Protein AF-0000000068888822 (afdb_homodimer)

Secondary structure (DSSP, 8-state):
-----GGG-TT--HHHHHHHHHH-S-TT-SS--TTHHIIIII-EEEEEE-SSS-EEEEEEE--GGGB-TTSBBPHHHHHHHHHHHHHHTTGGG-BTTBSSS--EEEEEEEEE-S--BTT-EEEEEEEEEEE-SSEEEEEEEEEETTT--EEEEEEEEEE-------/-----GGG-TT--HHHHHHHHHH-S-TT-SS--TTHHIIIII-EEEEEE-SSS-EEEEEEE--GGGB-TTSBBPHHHHHHHHHHHHHHTTGGG-BTTBSSS--EEEEEEEEE-S--BTT-EEEEEEEEEEE-SSEEEEEEEEEETTT--EEEEEEEEEE-------

Structure (mmCIF, N/CA/C/O backbone):
data_AF-0000000068888822-model_v1
#
loop_
_entity.id
_entity.type
_entity.pdbx_description
1 polymer '(Perigord truffle) hypothetical protein'
#
loop_
_atom_site.group_PDB
_atom_site.id
_atom_site.type_symbol
_atom_site.label_atom_id
_atom_site.label_alt_id
_atom_site.label_comp_id
_atom_site.label_asym_id
_atom_site.label_entity_id
_atom_site.label_seq_id
_atom_site.pdbx_PDB_ins_code
_atom_site.Cartn_x
_atom_site.Cartn_y
_atom_site.Cartn_z
_atom_site.occupancy
_atom_site.B_iso_or_equiv
_atom_site.auth_seq_id
_atom_site.auth_comp_id
_atom_site.auth_asym_id
_atom_site.auth_atom_id
_atom_site.pdbx_PDB_model_num
ATOM 1 N N . MET A 1 1 ? -15.898 -27.375 -17.125 1 37.12 1 MET A N 1
ATOM 2 C CA . MET A 1 1 ? -14.57 -27.656 -16.594 1 37.12 1 MET A CA 1
ATOM 3 C C . MET A 1 1 ? -13.758 -26.375 -16.453 1 37.12 1 MET A C 1
ATOM 5 O O . MET A 1 1 ? -13.469 -25.703 -17.438 1 37.12 1 MET A O 1
ATOM 9 N N . THR A 1 2 ? -13.82 -25.609 -15.453 1 51.16 2 THR A N 1
ATOM 10 C CA . THR A 1 2 ? -13.188 -24.297 -15.422 1 51.16 2 THR A CA 1
ATOM 11 C C . THR A 1 2 ? -11.695 -24.406 -15.719 1 51.16 2 THR A C 1
ATOM 13 O O . THR A 1 2 ? -11 -25.219 -15.094 1 51.16 2 THR A O 1
ATOM 16 N N . SER A 1 3 ? -11.211 -24.141 -16.891 1 68.06 3 SER A N 1
ATOM 17 C CA . SER A 1 3 ? -9.883 -24.359 -17.453 1 68.06 3 SER A CA 1
ATOM 18 C C . SER A 1 3 ? -8.805 -23.875 -16.484 1 68.06 3 SER A C 1
ATOM 20 O O . SER A 1 3 ? -8.969 -22.859 -15.805 1 68.06 3 SER A O 1
ATOM 22 N N . GLN A 1 4 ? -7.906 -24.781 -16.078 1 83.56 4 GLN A N 1
ATOM 23 C CA . GLN A 1 4 ? -6.727 -24.547 -15.258 1 83.56 4 GLN A CA 1
ATOM 24 C C . GLN A 1 4 ? -6.023 -23.25 -15.672 1 83.56 4 GLN A C 1
ATOM 26 O O . GLN A 1 4 ? -5.867 -22.984 -16.859 1 83.56 4 GLN A O 1
ATOM 31 N N . PRO A 1 5 ? -5.758 -22.5 -14.742 1 90.5 5 PRO A N 1
ATOM 32 C CA . PRO A 1 5 ? -4.965 -21.328 -15.109 1 90.5 5 PRO A CA 1
ATOM 33 C C . PRO A 1 5 ? -3.672 -21.688 -15.836 1 90.5 5 PRO A C 1
ATOM 35 O O . PRO A 1 5 ? -3.012 -22.672 -15.477 1 90.5 5 PRO A O 1
ATOM 38 N N . PRO A 1 6 ? -3.375 -20.938 -16.812 1 92.31 6 PRO A N 1
ATOM 39 C CA . PRO A 1 6 ? -2.225 -21.297 -17.641 1 92.31 6 PRO A CA 1
ATOM 40 C C . PRO A 1 6 ? -0.915 -21.328 -16.859 1 92.31 6 PRO A C 1
ATOM 42 O O . PRO A 1 6 ? 0.025 -22.016 -17.234 1 92.31 6 PRO A O 1
ATOM 45 N N . TRP A 1 7 ? -0.821 -20.688 -15.695 1 95.19 7 TRP A N 1
ATOM 46 C CA . TRP A 1 7 ? 0.432 -20.625 -14.953 1 95.19 7 TRP A CA 1
ATOM 47 C C . TRP A 1 7 ? 0.621 -21.875 -14.102 1 95.19 7 TRP A C 1
ATOM 49 O O . TRP A 1 7 ? 1.651 -22.031 -13.445 1 95.19 7 TRP A O 1
ATOM 59 N N . LEU A 1 8 ? -0.275 -22.797 -14.117 1 94.81 8 LEU A N 1
ATOM 60 C CA . LEU A 1 8 ? -0.153 -24 -13.297 1 94.81 8 LEU A CA 1
ATOM 61 C C . LEU A 1 8 ? 0.366 -25.172 -14.125 1 94.81 8 LEU A C 1
ATOM 63 O O . LEU A 1 8 ? 0.518 -26.281 -13.617 1 94.81 8 LEU A O 1
ATOM 67 N N . SER A 1 9 ? 0.597 -24.875 -15.398 1 92.44 9 SER A N 1
ATOM 68 C CA . SER A 1 9 ? 1.099 -25.969 -16.25 1 92.44 9 SER A CA 1
ATOM 69 C C . SER A 1 9 ? 2.346 -26.594 -15.641 1 92.44 9 SER A C 1
ATOM 71 O O . SER A 1 9 ? 3.252 -25.906 -15.188 1 92.44 9 SER A O 1
ATOM 73 N N . ASN A 1 10 ? 2.453 -27.859 -15.625 1 89 10 ASN A N 1
ATOM 74 C CA . ASN A 1 10 ? 3.559 -28.609 -15.031 1 89 10 ASN A CA 1
ATOM 75 C C . ASN A 1 10 ? 4.809 -28.547 -15.898 1 89 10 ASN A C 1
ATOM 77 O O . ASN A 1 10 ? 5.883 -28.984 -15.484 1 89 10 ASN A O 1
ATOM 81 N N . THR A 1 11 ? 4.695 -28.031 -17.031 1 94.81 11 THR A N 1
ATOM 82 C CA . THR A 1 11 ? 5.836 -27.953 -17.938 1 94.81 11 THR A CA 1
ATOM 83 C C . THR A 1 11 ? 6.586 -26.641 -17.766 1 94.81 11 THR A C 1
ATOM 85 O O . THR A 1 11 ? 7.668 -26.453 -18.328 1 94.81 11 THR A O 1
ATOM 88 N N . LEU A 1 12 ? 6.047 -25.766 -17 1 96.94 12 LEU A N 1
ATOM 89 C CA . LEU A 1 12 ? 6.629 -24.438 -16.875 1 96.94 12 LEU A CA 1
ATOM 90 C C . LEU A 1 12 ? 7.656 -24.406 -15.742 1 96.94 12 LEU A C 1
ATOM 92 O O . LEU A 1 12 ? 7.453 -25.016 -14.695 1 96.94 12 LEU A O 1
ATOM 96 N N . THR A 1 13 ? 8.773 -23.75 -16.047 1 98.06 13 THR A N 1
ATOM 97 C CA . THR A 1 13 ? 9.711 -23.406 -14.977 1 98.06 13 THR A CA 1
ATOM 98 C C . THR A 1 13 ? 9.117 -22.344 -14.047 1 98.06 13 THR A C 1
ATOM 100 O O . THR A 1 13 ? 8.117 -21.703 -14.383 1 98.06 13 THR A O 1
ATOM 103 N N . PRO A 1 14 ? 9.688 -22.203 -12.859 1 98.38 14 PRO A N 1
ATOM 104 C CA . PRO A 1 14 ? 9.227 -21.141 -11.961 1 98.38 14 PRO A CA 1
ATOM 105 C C . PRO A 1 14 ? 9.156 -19.781 -12.656 1 98.38 14 PRO A C 1
ATOM 107 O O . PRO A 1 14 ? 8.172 -19.047 -12.5 1 98.38 14 PRO A O 1
ATOM 110 N N . GLU A 1 15 ? 10.141 -19.406 -13.383 1 98.62 15 GLU A N 1
ATOM 111 C CA . GLU A 1 15 ? 10.172 -18.125 -14.07 1 98.62 15 GLU A CA 1
ATOM 112 C C . GLU A 1 15 ? 9.07 -18.031 -15.125 1 98.62 15 GLU A C 1
ATOM 114 O O . GLU A 1 15 ? 8.438 -16.984 -15.281 1 98.62 15 GLU A O 1
ATOM 119 N N . GLU A 1 16 ? 8.836 -19.125 -15.797 1 98.25 16 GLU A N 1
ATOM 120 C CA . GLU A 1 16 ? 7.801 -19.156 -16.828 1 98.25 16 GLU A CA 1
ATOM 121 C C . GLU A 1 16 ? 6.41 -19.031 -16.203 1 98.25 16 GLU A C 1
ATOM 123 O O . GLU A 1 16 ? 5.52 -18.422 -16.797 1 98.25 16 GLU A O 1
ATOM 128 N N . LYS A 1 17 ? 6.207 -19.641 -15.039 1 98.06 17 LYS A N 1
ATOM 129 C CA . LYS A 1 17 ? 4.945 -19.469 -14.328 1 98.06 17 LYS A CA 1
ATOM 130 C C . LYS A 1 17 ? 4.672 -18 -14.023 1 98.06 17 LYS A C 1
ATOM 132 O O . LYS A 1 17 ? 3.559 -17.516 -14.234 1 98.06 17 LYS A O 1
ATOM 137 N N . ILE A 1 18 ? 5.688 -17.297 -13.562 1 98.19 18 ILE A N 1
ATOM 138 C CA . ILE A 1 18 ? 5.555 -15.891 -13.203 1 98.19 18 ILE A CA 1
ATOM 139 C C . ILE A 1 18 ? 5.258 -15.07 -14.461 1 98.19 18 ILE A C 1
ATOM 141 O O . ILE A 1 18 ? 4.363 -14.219 -14.453 1 98.19 18 ILE A O 1
ATOM 145 N N . HIS A 1 19 ? 5.945 -15.375 -15.555 1 97.44 19 HIS A N 1
ATOM 146 C CA . HIS A 1 19 ? 5.699 -14.672 -16.812 1 97.44 19 HIS A CA 1
ATOM 147 C C . HIS A 1 19 ? 4.27 -14.883 -17.297 1 97.44 19 HIS A C 1
ATOM 149 O O . HIS A 1 19 ? 3.607 -13.938 -17.719 1 97.44 19 HIS A O 1
ATOM 155 N N . CYS A 1 20 ? 3.828 -16.125 -17.172 1 96.19 20 CYS A N 1
ATOM 156 C CA . CYS A 1 20 ? 2.469 -16.438 -17.594 1 96.19 20 CYS A CA 1
ATOM 157 C C . CYS A 1 20 ? 1.447 -15.672 -16.766 1 96.19 20 CYS A C 1
ATOM 159 O O . CYS A 1 20 ? 0.504 -15.102 -17.312 1 96.19 20 CYS A O 1
ATOM 161 N N . PHE A 1 21 ? 1.655 -15.641 -15.508 1 95.75 21 PHE A N 1
ATOM 162 C CA . PHE A 1 21 ? 0.74 -14.938 -14.609 1 95.75 21 PHE A CA 1
ATOM 163 C C . PHE A 1 21 ? 0.752 -13.445 -14.883 1 95.75 21 PHE A C 1
ATOM 165 O O . PHE A 1 21 ? -0.303 -12.805 -14.953 1 95.75 21 PHE A O 1
ATOM 172 N N . PHE A 1 22 ? 1.927 -12.836 -15.031 1 95.69 22 PHE A N 1
ATOM 173 C CA . PHE A 1 22 ? 2.084 -11.398 -15.242 1 95.69 22 PHE A CA 1
ATOM 174 C C . PHE A 1 22 ? 1.432 -10.969 -16.547 1 95.69 22 PHE A C 1
ATOM 176 O O . PHE A 1 22 ? 0.898 -9.859 -16.641 1 95.69 22 PHE A O 1
ATOM 183 N N . ASN A 1 23 ? 1.345 -11.859 -17.453 1 90.12 23 ASN A N 1
ATOM 184 C CA . ASN A 1 23 ? 0.862 -11.5 -18.781 1 90.12 23 ASN A CA 1
ATOM 185 C C . ASN A 1 23 ? -0.586 -11.938 -18.984 1 90.12 23 ASN A C 1
ATOM 187 O O . ASN A 1 23 ? -1.161 -11.711 -20.047 1 90.12 23 ASN A O 1
ATOM 191 N N . ASN A 1 24 ? -1.106 -12.602 -18.016 1 87.44 24 ASN A N 1
ATOM 192 C CA . ASN A 1 24 ? -2.496 -13.039 -18.141 1 87.44 24 ASN A CA 1
ATOM 193 C C . ASN A 1 24 ? -3.463 -11.891 -17.828 1 87.44 24 ASN A C 1
ATOM 195 O O . ASN A 1 24 ? -4.293 -12 -16.922 1 87.44 24 ASN A O 1
ATOM 199 N N . ILE A 1 25 ? -3.348 -10.812 -18.391 1 83.88 25 ILE A N 1
ATOM 200 C CA . ILE A 1 25 ? -4.18 -9.609 -18.344 1 83.88 25 ILE A CA 1
ATOM 201 C C . ILE A 1 25 ? -4.695 -9.281 -19.75 1 83.88 25 ILE A C 1
ATOM 203 O O . ILE A 1 25 ? -3.926 -9.273 -20.719 1 83.88 25 ILE A O 1
ATOM 207 N N . ASP A 1 26 ? -5.988 -9.25 -19.891 1 79.62 26 ASP A N 1
ATOM 208 C CA . ASP A 1 26 ? -6.582 -8.914 -21.172 1 79.62 26 ASP A CA 1
ATOM 209 C C . ASP A 1 26 ? -6.102 -7.543 -21.656 1 79.62 26 ASP A C 1
ATOM 211 O O . ASP A 1 26 ? -6.508 -6.512 -21.109 1 79.62 26 ASP A O 1
ATOM 215 N N . PRO A 1 27 ? -5.32 -7.516 -22.656 1 74.81 27 PRO A N 1
ATOM 216 C CA . PRO A 1 27 ? -4.766 -6.238 -23.109 1 74.81 27 PRO A CA 1
ATOM 217 C C . PRO A 1 27 ? -5.82 -5.316 -23.719 1 74.81 27 PRO A C 1
ATOM 219 O O . PRO A 1 27 ? -5.59 -4.113 -23.844 1 74.81 27 PRO A O 1
ATOM 222 N N . SER A 1 28 ? -6.906 -5.945 -24.094 1 78.44 28 SER A N 1
ATOM 223 C CA . SER A 1 28 ? -7.953 -5.172 -24.766 1 78.44 28 SER A CA 1
ATOM 224 C C . SER A 1 28 ? -8.914 -4.562 -23.75 1 78.44 28 SER A C 1
ATOM 226 O O . SER A 1 28 ? -9.742 -3.721 -24.094 1 78.44 28 SER A O 1
ATOM 228 N N . SER A 1 29 ? -8.68 -5.086 -22.578 1 78.19 29 SER A N 1
ATOM 229 C CA . SER A 1 29 ? -9.578 -4.539 -21.562 1 78.19 29 SER A CA 1
ATOM 230 C C . SER A 1 29 ? -9.336 -3.049 -21.359 1 78.19 29 SER A C 1
ATOM 232 O O . SER A 1 29 ? -8.188 -2.609 -21.266 1 78.19 29 SER A O 1
ATOM 234 N N . GLN A 1 30 ? -10.383 -2.295 -21.422 1 74.62 30 GLN A N 1
ATOM 235 C CA . GLN A 1 30 ? -10.273 -0.866 -21.141 1 74.62 30 GLN A CA 1
ATOM 236 C C . GLN A 1 30 ? -9.969 -0.612 -19.672 1 74.62 30 GLN A C 1
ATOM 238 O O . GLN A 1 30 ? -9.352 0.398 -19.328 1 74.62 30 GLN A O 1
ATOM 243 N N . ILE A 1 31 ? -10.5 -1.492 -18.953 1 73.12 31 ILE A N 1
ATOM 244 C CA . ILE A 1 31 ? -10.273 -1.353 -17.516 1 73.12 31 ILE A CA 1
ATOM 245 C C . ILE A 1 31 ? -9.086 -2.213 -17.094 1 73.12 31 ILE A C 1
ATOM 247 O O . ILE A 1 31 ? -9.125 -3.439 -17.219 1 73.12 31 ILE A O 1
ATOM 251 N N . LYS A 1 32 ? -8.109 -1.496 -16.672 1 83.69 32 LYS A N 1
ATOM 252 C CA . LYS A 1 32 ? -6.934 -2.229 -16.203 1 83.69 32 LYS A CA 1
ATOM 253 C C . LYS A 1 32 ? -6.98 -2.455 -14.695 1 83.69 32 LYS A C 1
ATOM 255 O O . LYS A 1 32 ? -7.418 -1.58 -13.945 1 83.69 32 LYS A O 1
ATOM 260 N N . ILE A 1 33 ? -6.586 -3.678 -14.352 1 92.5 33 ILE A N 1
ATOM 261 C CA . ILE A 1 33 ? -6.488 -3.986 -12.93 1 92.5 33 ILE A CA 1
ATOM 262 C C . ILE A 1 33 ? -5.379 -3.15 -12.297 1 92.5 33 ILE A C 1
ATOM 264 O O . ILE A 1 33 ? -4.5 -2.641 -12.992 1 92.5 33 ILE A O 1
ATOM 268 N N . TYR A 1 34 ? -5.457 -2.943 -11.102 1 96.69 34 TYR A N 1
ATOM 269 C CA . TYR A 1 34 ? -4.703 -1.919 -10.383 1 96.69 34 TYR A CA 1
ATOM 270 C C . TYR A 1 34 ? -3.203 -2.121 -10.562 1 96.69 34 TYR A C 1
ATOM 272 O O . TYR A 1 34 ? -2.447 -1.151 -10.664 1 96.69 34 TYR A O 1
ATOM 280 N N . ASP A 1 35 ? -2.766 -3.41 -10.625 1 96.88 35 ASP A N 1
ATOM 281 C CA . ASP A 1 35 ? -1.331 -3.686 -10.617 1 96.88 35 ASP A CA 1
ATOM 282 C C . ASP A 1 35 ? -0.832 -4.027 -12.016 1 96.88 35 ASP A C 1
ATOM 284 O O . ASP A 1 35 ? 0.266 -4.566 -12.18 1 96.88 35 ASP A O 1
ATOM 288 N N . ALA A 1 36 ? -1.6 -3.752 -13.023 1 95.38 36 ALA A N 1
ATOM 289 C CA . ALA A 1 36 ? -1.267 -4.16 -14.391 1 95.38 36 ALA A CA 1
ATOM 290 C C . ALA A 1 36 ? 0.017 -3.486 -14.867 1 95.38 36 ALA A C 1
ATOM 292 O O . ALA A 1 36 ? 0.908 -4.145 -15.406 1 95.38 36 ALA A O 1
ATOM 293 N N . ASN A 1 37 ? 0.115 -2.176 -14.68 1 94.69 37 ASN A N 1
ATOM 294 C CA . ASN A 1 37 ? 1.291 -1.455 -15.156 1 94.69 37 ASN A CA 1
ATOM 295 C C . ASN A 1 37 ? 2.561 -1.927 -14.445 1 94.69 37 ASN A C 1
ATOM 297 O O . ASN A 1 37 ? 3.605 -2.086 -15.078 1 94.69 37 ASN A O 1
ATOM 301 N N . LEU A 1 38 ? 2.469 -2.146 -13.188 1 97 38 LEU A N 1
ATOM 302 C CA . LEU A 1 38 ? 3.604 -2.629 -12.406 1 97 38 LEU A CA 1
ATOM 303 C C . LEU A 1 38 ? 4.082 -3.982 -12.922 1 97 38 LEU A C 1
ATOM 305 O O . LEU A 1 38 ? 5.27 -4.168 -13.188 1 97 38 LEU A O 1
ATOM 309 N N . ARG A 1 39 ? 3.154 -4.922 -13.086 1 95.88 39 ARG A N 1
ATOM 310 C CA . ARG A 1 39 ? 3.471 -6.277 -13.523 1 95.88 39 ARG A CA 1
ATOM 311 C C . ARG A 1 39 ? 4.074 -6.277 -14.922 1 95.88 39 ARG A C 1
ATOM 313 O O . ARG A 1 39 ? 5.082 -6.941 -15.172 1 95.88 39 ARG A O 1
ATOM 320 N N . GLN A 1 40 ? 3.576 -5.48 -15.75 1 93.12 40 GLN A N 1
ATOM 321 C CA . GLN A 1 40 ? 3.891 -5.621 -17.172 1 93.12 40 GLN A CA 1
ATOM 322 C C . GLN A 1 40 ? 5.07 -4.73 -17.562 1 93.12 40 GLN A C 1
ATOM 324 O O . GLN A 1 40 ? 5.82 -5.059 -18.484 1 93.12 40 GLN A O 1
ATOM 329 N N . HIS A 1 41 ? 5.258 -3.631 -16.828 1 94.81 41 HIS A N 1
ATOM 330 C CA . HIS A 1 41 ? 6.176 -2.65 -17.391 1 94.81 41 HIS A CA 1
ATOM 331 C C . HIS A 1 41 ? 7.246 -2.254 -16.375 1 94.81 41 HIS A C 1
ATOM 333 O O . HIS A 1 41 ? 8.289 -1.705 -16.75 1 94.81 41 HIS A O 1
ATOM 339 N N . GLU A 1 42 ? 7.023 -2.516 -15.195 1 98 42 GLU A N 1
ATOM 340 C CA . GLU A 1 42 ? 7.883 -1.829 -14.234 1 98 42 GLU A CA 1
ATOM 341 C C . GLU A 1 42 ? 8.758 -2.818 -13.477 1 98 42 GLU A C 1
ATOM 343 O O . GLU A 1 42 ? 9.844 -2.461 -13.008 1 98 42 GLU A O 1
ATOM 348 N N . LEU A 1 43 ? 8.297 -4.035 -13.32 1 98.69 43 LEU A N 1
ATOM 349 C CA . LEU A 1 43 ? 9.078 -5.074 -12.656 1 98.69 43 LEU A CA 1
ATOM 350 C C . LEU A 1 43 ? 9.852 -5.906 -13.672 1 98.69 43 LEU A C 1
ATOM 352 O O . LEU A 1 43 ? 9.312 -6.266 -14.719 1 98.69 43 LEU A O 1
ATOM 356 N N . THR A 1 44 ? 11.102 -6.168 -13.375 1 98.75 44 THR A N 1
ATOM 357 C CA . THR A 1 44 ? 11.914 -7.098 -14.148 1 98.75 44 THR A CA 1
ATOM 358 C C . THR A 1 44 ? 12.258 -8.336 -13.328 1 98.75 44 THR A C 1
ATOM 360 O O . THR A 1 44 ? 12.945 -8.234 -12.312 1 98.75 44 THR A O 1
ATOM 363 N N . LEU A 1 45 ? 11.844 -9.477 -13.781 1 98.88 45 LEU A N 1
ATOM 364 C CA . LEU A 1 45 ? 12.133 -10.719 -13.07 1 98.88 45 LEU A CA 1
ATOM 365 C C . LEU A 1 45 ? 13.609 -11.086 -13.195 1 98.88 45 LEU A C 1
ATOM 367 O O . LEU A 1 45 ? 14.156 -11.117 -14.305 1 98.88 45 LEU A O 1
ATOM 371 N N . VAL A 1 46 ? 14.211 -11.305 -12.102 1 98.88 46 VAL A N 1
ATOM 372 C CA . VAL A 1 46 ? 15.617 -11.68 -12.062 1 98.88 46 VAL A CA 1
ATOM 373 C C . VAL A 1 46 ? 15.75 -13.195 -11.891 1 98.88 46 VAL A C 1
ATOM 375 O O . VAL A 1 46 ? 16.562 -13.836 -12.562 1 98.88 46 VAL A O 1
ATOM 378 N N . SER A 1 47 ? 14.977 -13.766 -10.992 1 98.88 47 SER A N 1
ATOM 379 C CA . SER A 1 47 ? 15.031 -15.203 -10.734 1 98.88 47 SER A CA 1
ATOM 380 C C . SER A 1 47 ? 13.82 -15.672 -9.945 1 98.88 47 SER A C 1
ATOM 382 O O . SER A 1 47 ? 13.109 -14.867 -9.352 1 98.88 47 SER A O 1
ATOM 384 N N . ALA A 1 48 ? 13.602 -16.938 -9.984 1 98.94 48 ALA A N 1
ATOM 385 C CA . ALA A 1 48 ? 12.578 -17.625 -9.195 1 98.94 48 ALA A CA 1
ATOM 386 C C . ALA A 1 48 ? 12.969 -19.078 -8.938 1 98.94 48 ALA A C 1
ATOM 388 O O . ALA A 1 48 ? 13.672 -19.688 -9.75 1 98.94 48 ALA A O 1
ATOM 389 N N . ALA A 1 49 ? 12.5 -19.594 -7.82 1 98.81 49 ALA A N 1
ATOM 390 C CA . ALA A 1 49 ? 12.805 -20.984 -7.484 1 98.81 49 ALA A CA 1
ATOM 391 C C . ALA A 1 49 ? 11.656 -21.625 -6.699 1 98.81 49 ALA A C 1
ATOM 393 O O . ALA A 1 49 ? 10.914 -20.922 -6 1 98.81 49 ALA A O 1
ATOM 394 N N . SER A 1 50 ? 11.547 -22.938 -6.812 1 98.31 50 SER A N 1
ATOM 395 C CA . SER A 1 50 ? 10.523 -23.688 -6.082 1 98.31 50 SER A CA 1
ATOM 396 C C . SER A 1 50 ? 11.133 -24.469 -4.926 1 98.31 50 SER A C 1
ATOM 398 O O . SER A 1 50 ? 10.406 -24.938 -4.047 1 98.31 50 SER A O 1
ATOM 400 N N . GLU A 1 51 ? 12.406 -24.719 -5.035 1 97.44 51 GLU A N 1
ATOM 401 C CA . GLU A 1 51 ? 13.125 -25.453 -3.996 1 97.44 51 GLU A CA 1
ATOM 402 C C . GLU A 1 51 ? 14.336 -24.656 -3.5 1 97.44 51 GLU A C 1
ATOM 404 O O . GLU A 1 51 ? 15.039 -24.031 -4.293 1 97.44 51 GLU A O 1
ATOM 409 N N . PRO A 1 52 ? 14.617 -24.609 -2.184 1 97.44 52 PRO A N 1
ATOM 410 C CA . PRO A 1 52 ? 13.867 -25.328 -1.153 1 97.44 52 PRO A CA 1
ATOM 411 C C . PRO A 1 52 ? 12.531 -24.672 -0.83 1 97.44 52 PRO A C 1
ATOM 413 O O . PRO A 1 52 ? 11.695 -25.25 -0.136 1 97.44 52 PRO A O 1
ATOM 416 N N . ALA A 1 53 ? 12.336 -23.469 -1.235 1 98.06 53 ALA A N 1
ATOM 417 C CA . ALA A 1 53 ? 11.094 -22.734 -1.026 1 98.06 53 ALA A CA 1
ATOM 418 C C . ALA A 1 53 ? 10.742 -21.891 -2.256 1 98.06 53 ALA A C 1
ATOM 420 O O . ALA A 1 53 ? 11.586 -21.672 -3.125 1 98.06 53 ALA A O 1
ATOM 421 N N . GLY A 1 54 ? 9.461 -21.531 -2.383 1 98.81 54 GLY A N 1
ATOM 422 C CA . GLY A 1 54 ? 9.102 -20.578 -3.422 1 98.81 54 GLY A CA 1
ATOM 423 C C . GLY A 1 54 ? 9.766 -19.219 -3.246 1 98.81 54 GLY A C 1
ATOM 424 O O . GLY A 1 54 ? 9.688 -18.625 -2.172 1 98.81 54 GLY A O 1
ATOM 425 N N . THR A 1 55 ? 10.453 -18.812 -4.266 1 98.94 55 THR A N 1
ATOM 426 C CA . THR A 1 55 ? 11.078 -17.484 -4.227 1 98.94 55 THR A CA 1
ATOM 427 C C . THR A 1 55 ? 10.867 -16.75 -5.551 1 98.94 55 THR A C 1
ATOM 429 O O . THR A 1 55 ? 10.625 -17.375 -6.582 1 98.94 55 THR A O 1
ATOM 432 N N . SER A 1 56 ? 10.898 -15.508 -5.508 1 98.94 56 SER A N 1
ATOM 433 C CA . SER A 1 56 ? 11.023 -14.633 -6.668 1 98.94 56 SER A CA 1
ATOM 434 C C . SER A 1 56 ? 11.898 -13.422 -6.359 1 98.94 56 SER A C 1
ATOM 436 O O . SER A 1 56 ? 11.883 -12.914 -5.238 1 98.94 56 SER A O 1
ATOM 438 N N . THR A 1 57 ? 12.648 -12.992 -7.301 1 99 57 THR A N 1
ATOM 439 C CA . THR A 1 57 ? 13.453 -11.781 -7.215 1 99 57 THR A CA 1
ATOM 440 C C . THR A 1 57 ? 13.195 -10.875 -8.422 1 99 57 THR A C 1
ATOM 442 O O . THR A 1 57 ? 13.234 -11.328 -9.562 1 99 57 THR A O 1
ATOM 445 N N . PHE A 1 58 ? 12.93 -9.648 -8.156 1 98.94 58 PHE A N 1
ATOM 446 C CA . PHE A 1 58 ? 12.688 -8.656 -9.188 1 98.94 58 PHE A CA 1
ATOM 447 C C . PHE A 1 58 ? 13.625 -7.461 -9.023 1 98.94 58 PHE A C 1
ATOM 449 O O . PHE A 1 58 ? 14.133 -7.215 -7.93 1 98.94 58 PHE A O 1
ATOM 456 N N . GLU A 1 59 ? 13.836 -6.777 -10.102 1 98.94 59 GLU A N 1
ATOM 457 C CA . GLU A 1 59 ? 14.383 -5.422 -10.07 1 98.94 59 GLU A CA 1
ATOM 458 C C . GLU A 1 59 ? 13.32 -4.387 -10.422 1 98.94 59 GLU A C 1
ATOM 460 O O . GLU A 1 59 ? 12.438 -4.652 -11.234 1 98.94 59 GLU A O 1
ATOM 465 N N . TYR A 1 60 ? 13.414 -3.26 -9.828 1 98.94 60 TYR A N 1
ATOM 466 C CA . TYR A 1 60 ? 12.523 -2.115 -10.023 1 98.94 60 TYR A CA 1
ATOM 467 C C . TYR A 1 60 ? 13.289 -0.805 -9.883 1 98.94 60 TYR A C 1
ATOM 469 O O . TYR A 1 60 ? 14.07 -0.628 -8.938 1 98.94 60 TYR A O 1
ATOM 477 N N . THR A 1 61 ? 13.125 0.087 -10.797 1 98.94 61 THR A N 1
ATOM 478 C CA . THR A 1 61 ? 13.695 1.426 -10.695 1 98.94 61 THR A CA 1
ATOM 479 C C . THR A 1 61 ? 12.648 2.422 -10.203 1 98.94 61 THR A C 1
ATOM 481 O O . THR A 1 61 ? 11.57 2.547 -10.789 1 98.94 61 THR A O 1
ATOM 484 N N . VAL A 1 62 ? 12.984 3.113 -9.164 1 98.81 62 VAL A N 1
ATOM 485 C CA . VAL A 1 62 ? 12.039 4.07 -8.602 1 98.81 62 VAL A CA 1
ATOM 486 C C . VAL A 1 62 ? 11.695 5.133 -9.641 1 98.81 62 VAL A C 1
ATOM 488 O O . VAL A 1 62 ? 12.539 5.961 -9.992 1 98.81 62 VAL A O 1
ATOM 491 N N . ALA A 1 63 ? 10.5 5.102 -10.078 1 97.69 63 ALA A N 1
ATOM 492 C CA . ALA A 1 63 ? 10.031 6.059 -11.07 1 97.69 63 ALA A CA 1
ATOM 493 C C . ALA A 1 63 ? 9.648 7.387 -10.422 1 97.69 63 ALA A C 1
ATOM 495 O O . ALA A 1 63 ? 9.195 7.414 -9.273 1 97.69 63 ALA A O 1
ATOM 496 N N . ALA A 1 64 ? 9.75 8.422 -11.148 1 96.06 64 ALA A N 1
ATOM 497 C CA . ALA A 1 64 ? 9.398 9.742 -10.641 1 96.06 64 ALA A CA 1
ATOM 498 C C . ALA A 1 64 ? 7.922 9.805 -10.25 1 96.06 64 ALA A C 1
ATOM 500 O O . ALA A 1 64 ? 7.566 10.445 -9.258 1 96.06 64 ALA A O 1
ATOM 501 N N . SER A 1 65 ? 7.094 9.141 -10.992 1 95.56 65 SER A N 1
ATOM 502 C CA . SER A 1 65 ? 5.656 9.172 -10.75 1 95.56 65 SER A CA 1
ATOM 503 C C . SER A 1 65 ? 5.285 8.336 -9.523 1 95.56 65 SER A C 1
ATOM 505 O O . SER A 1 65 ? 4.125 8.305 -9.117 1 95.56 65 SER A O 1
ATOM 507 N N . HIS A 1 66 ? 6.277 7.609 -8.906 1 98.19 66 HIS A N 1
ATOM 508 C CA . HIS A 1 66 ? 6 6.707 -7.793 1 98.19 66 HIS A CA 1
ATOM 509 C C . HIS A 1 66 ? 6.516 7.277 -6.477 1 98.19 66 HIS A C 1
ATOM 511 O O . HIS A 1 66 ? 6.57 6.57 -5.469 1 98.19 66 HIS A O 1
ATOM 517 N N . THR A 1 67 ? 6.875 8.586 -6.488 1 96.81 67 THR A N 1
ATOM 518 C CA . THR A 1 67 ? 7.555 9.141 -5.324 1 96.81 67 THR A CA 1
ATOM 519 C C . THR A 1 67 ? 6.574 9.914 -4.445 1 96.81 67 THR A C 1
ATOM 521 O O . THR A 1 67 ? 5.477 10.258 -4.887 1 96.81 67 THR A O 1
ATOM 524 N N . ASN A 1 68 ? 6.984 10.102 -3.223 1 94.5 68 ASN A N 1
ATOM 525 C CA . ASN A 1 68 ? 6.336 11.055 -2.328 1 94.5 68 ASN A CA 1
ATOM 526 C C . ASN A 1 68 ? 6.867 12.469 -2.539 1 94.5 68 ASN A C 1
ATOM 528 O O . ASN A 1 68 ? 7.645 12.711 -3.463 1 94.5 68 ASN A O 1
ATOM 532 N N . LEU A 1 69 ? 6.41 13.367 -1.718 1 89 69 LEU A N 1
ATOM 533 C CA . LEU A 1 69 ? 6.746 14.781 -1.855 1 89 69 LEU A CA 1
ATOM 534 C C . LEU A 1 69 ? 8.242 15.008 -1.658 1 89 69 LEU A C 1
ATOM 536 O O . LEU A 1 69 ? 8.781 16.016 -2.107 1 89 69 LEU A O 1
ATOM 540 N N . MET A 1 70 ? 8.914 14.062 -1.004 1 91.06 70 MET A N 1
ATOM 541 C CA . MET A 1 70 ? 10.336 14.219 -0.705 1 91.06 70 MET A CA 1
ATOM 542 C C . MET A 1 70 ? 11.195 13.578 -1.793 1 91.06 70 MET A C 1
ATOM 544 O O . MET A 1 70 ? 12.422 13.531 -1.677 1 91.06 70 MET A O 1
ATOM 548 N N . GLY A 1 71 ? 10.586 12.969 -2.785 1 94.69 71 GLY A N 1
ATOM 549 C CA . GLY A 1 71 ? 11.328 12.391 -3.898 1 94.69 71 GLY A CA 1
ATOM 550 C C . GLY A 1 71 ? 11.766 10.961 -3.652 1 94.69 71 GLY A C 1
ATOM 551 O O . GLY A 1 71 ? 12.625 10.438 -4.359 1 94.69 71 GLY A O 1
ATOM 552 N N . ASN A 1 72 ? 11.25 10.398 -2.617 1 97.56 72 ASN A N 1
ATOM 553 C CA . ASN A 1 72 ? 11.492 8.992 -2.334 1 97.56 72 ASN A CA 1
ATOM 554 C C . ASN A 1 72 ? 10.312 8.117 -2.76 1 97.56 72 ASN A C 1
ATOM 556 O O . ASN A 1 72 ? 9.195 8.617 -2.93 1 97.56 72 ASN A O 1
ATOM 560 N N . LEU A 1 73 ? 10.602 6.809 -2.922 1 98.69 73 LEU A N 1
ATOM 561 C CA . LEU A 1 73 ? 9.508 5.879 -3.174 1 98.69 73 LEU A CA 1
ATOM 562 C C . LEU A 1 73 ? 8.398 6.055 -2.143 1 98.69 73 LEU A C 1
ATOM 564 O O . LEU A 1 73 ? 8.656 6.016 -0.937 1 98.69 73 LEU A O 1
ATOM 568 N N . HIS A 1 74 ? 7.219 6.32 -2.625 1 98.75 74 HIS A N 1
ATOM 569 C CA . HIS A 1 74 ? 6.066 6.496 -1.748 1 98.75 74 HIS A CA 1
ATOM 570 C C . HIS A 1 74 ? 5.777 5.227 -0.957 1 98.75 74 HIS A C 1
ATOM 572 O O . HIS A 1 74 ? 5.809 4.125 -1.511 1 98.75 74 HIS A O 1
ATOM 578 N N . GLY A 1 75 ? 5.418 5.344 0.293 1 98.69 75 GLY A N 1
ATOM 579 C CA . GLY A 1 75 ? 5.141 4.188 1.131 1 98.69 75 GLY A CA 1
ATOM 580 C C . GLY A 1 75 ? 4.035 3.307 0.583 1 98.69 75 GLY A C 1
ATOM 581 O O . GLY A 1 75 ? 4.117 2.08 0.667 1 98.69 75 GLY A O 1
ATOM 582 N N . GLY A 1 76 ? 3.004 3.93 0.073 1 98.81 76 GLY A N 1
ATOM 583 C CA . GLY A 1 76 ? 1.927 3.18 -0.553 1 98.81 76 GLY A CA 1
ATOM 584 C C . GLY A 1 76 ? 2.369 2.414 -1.786 1 98.81 76 GLY A C 1
ATOM 585 O O . GLY A 1 76 ? 1.854 1.331 -2.07 1 98.81 76 GLY A O 1
ATOM 586 N N . CYS A 1 77 ? 3.279 2.965 -2.527 1 98.81 77 CYS A N 1
ATOM 587 C CA . CYS A 1 77 ? 3.805 2.262 -3.691 1 98.81 77 CYS A CA 1
ATOM 588 C C . CYS A 1 77 ? 4.648 1.063 -3.27 1 98.81 77 CYS A C 1
ATOM 590 O O . CYS A 1 77 ? 4.547 -0.012 -3.863 1 98.81 77 CYS A O 1
ATOM 592 N N . ALA A 1 78 ? 5.48 1.281 -2.264 1 98.94 78 ALA A N 1
ATOM 593 C CA . ALA A 1 78 ? 6.242 0.16 -1.717 1 98.94 78 ALA A CA 1
ATOM 594 C C . ALA A 1 78 ? 5.316 -0.973 -1.285 1 98.94 78 A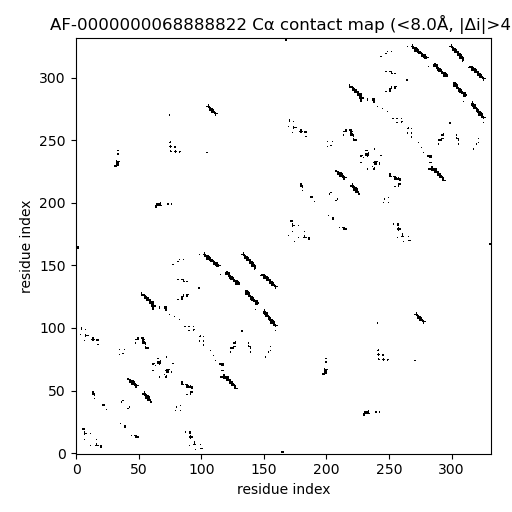LA A C 1
ATOM 596 O O . ALA A 1 78 ? 5.625 -2.148 -1.491 1 98.94 78 ALA A O 1
ATOM 597 N N . ALA A 1 79 ? 4.191 -0.624 -0.687 1 98.94 79 ALA A N 1
ATOM 598 C CA . ALA A 1 79 ? 3.213 -1.625 -0.265 1 98.94 79 ALA A CA 1
ATOM 599 C C . ALA A 1 79 ? 2.68 -2.408 -1.461 1 98.94 79 ALA A C 1
ATOM 601 O O . ALA A 1 79 ? 2.531 -3.631 -1.395 1 98.94 79 ALA A O 1
ATOM 602 N N . LEU A 1 80 ? 2.373 -1.7 -2.545 1 98.94 80 LEU A N 1
ATOM 603 C CA . LEU A 1 80 ? 1.913 -2.379 -3.75 1 98.94 80 LEU A CA 1
ATOM 604 C C . LEU A 1 80 ? 2.98 -3.332 -4.281 1 98.94 80 LEU A C 1
ATOM 606 O O . LEU A 1 80 ? 2.674 -4.465 -4.656 1 98.94 80 LEU A O 1
ATOM 610 N N . ILE A 1 81 ? 4.191 -2.854 -4.32 1 98.94 81 ILE A N 1
ATOM 611 C CA . ILE A 1 81 ? 5.289 -3.674 -4.816 1 98.94 81 ILE A CA 1
ATOM 612 C C . ILE A 1 81 ? 5.41 -4.941 -3.973 1 98.94 81 ILE A C 1
ATOM 614 O O . ILE A 1 81 ? 5.492 -6.047 -4.512 1 98.94 81 ILE A O 1
ATOM 618 N N . PHE A 1 82 ? 5.375 -4.773 -2.637 1 98.94 82 PHE A N 1
ATOM 619 C CA . PHE A 1 82 ? 5.414 -5.945 -1.767 1 98.94 82 PHE A CA 1
ATOM 620 C C . PHE A 1 82 ? 4.223 -6.855 -2.029 1 98.94 82 PHE A C 1
ATOM 622 O O . PHE A 1 82 ? 4.375 -8.078 -2.131 1 98.94 82 PHE A O 1
ATOM 629 N N . ASP A 1 83 ? 3.018 -6.312 -2.074 1 98.94 83 ASP A N 1
ATOM 630 C CA . ASP A 1 83 ? 1.808 -7.098 -2.305 1 98.94 83 ASP A CA 1
ATOM 631 C C . ASP A 1 83 ? 1.96 -7.996 -3.527 1 98.94 83 ASP A C 1
ATOM 633 O O . ASP A 1 83 ? 1.737 -9.203 -3.447 1 98.94 83 ASP A O 1
ATOM 637 N N . VAL A 1 84 ? 2.438 -7.441 -4.605 1 98.75 84 VAL A N 1
ATOM 638 C CA . VAL A 1 84 ? 2.549 -8.156 -5.875 1 98.75 84 VAL A CA 1
ATOM 639 C C . VAL A 1 84 ? 3.688 -9.172 -5.805 1 98.75 84 VAL A C 1
ATOM 641 O O . VAL A 1 84 ? 3.5 -10.344 -6.117 1 98.75 84 VAL A O 1
ATOM 644 N N . CYS A 1 85 ? 4.836 -8.781 -5.332 1 98.94 85 CYS A N 1
ATOM 645 C CA . CYS A 1 85 ? 6.031 -9.617 -5.422 1 98.94 85 CYS A CA 1
ATOM 646 C C . CYS A 1 85 ? 5.961 -10.773 -4.43 1 98.94 85 CYS A C 1
ATOM 648 O O . CYS A 1 85 ? 6.387 -11.883 -4.738 1 98.94 85 CYS A O 1
ATOM 650 N N . THR A 1 86 ? 5.434 -10.508 -3.207 1 98.94 86 THR A N 1
ATOM 651 C CA . THR A 1 86 ? 5.285 -11.609 -2.26 1 98.94 86 THR A CA 1
ATOM 652 C C . THR A 1 86 ? 4.242 -12.609 -2.752 1 98.94 86 THR A C 1
ATOM 654 O O . THR A 1 86 ? 4.441 -13.82 -2.645 1 98.94 86 THR A O 1
ATOM 657 N N . THR A 1 87 ? 3.137 -12.141 -3.297 1 98.69 87 THR A N 1
ATOM 658 C CA . THR A 1 87 ? 2.137 -13.039 -3.867 1 98.69 87 THR A CA 1
ATOM 659 C C . THR A 1 87 ? 2.744 -13.883 -4.98 1 98.69 87 THR A C 1
ATOM 661 O O . THR A 1 87 ? 2.506 -15.094 -5.047 1 98.69 87 THR A O 1
ATOM 664 N N . THR A 1 88 ? 3.572 -13.297 -5.789 1 98.44 88 THR A N 1
ATOM 665 C CA . THR A 1 88 ? 4.188 -13.945 -6.941 1 98.44 88 THR A CA 1
ATOM 666 C C . THR A 1 88 ? 5.137 -15.047 -6.5 1 98.44 88 THR A C 1
ATOM 668 O O . THR A 1 88 ? 5.328 -16.031 -7.215 1 98.44 88 THR A O 1
ATOM 671 N N . ALA A 1 89 ? 5.703 -14.961 -5.352 1 98.88 89 ALA A N 1
ATOM 672 C CA . ALA A 1 89 ? 6.617 -15.969 -4.824 1 98.88 89 ALA A CA 1
ATOM 673 C C . ALA A 1 89 ? 5.902 -17.297 -4.602 1 98.88 89 ALA A C 1
ATOM 675 O O . ALA A 1 89 ? 6.547 -18.328 -4.426 1 98.88 89 ALA A O 1
ATOM 676 N N . LEU A 1 90 ? 4.586 -17.297 -4.613 1 98.75 90 LEU A N 1
ATOM 677 C CA . LEU A 1 90 ? 3.814 -18.516 -4.457 1 98.75 90 LEU A CA 1
ATOM 678 C C . LEU A 1 90 ? 3.762 -19.297 -5.77 1 98.75 90 LEU A C 1
ATOM 680 O O . LEU A 1 90 ? 3.5 -20.5 -5.77 1 98.75 90 LEU A O 1
ATOM 684 N N . LEU A 1 91 ? 3.979 -18.625 -6.867 1 98.5 91 LEU A N 1
ATOM 685 C CA . LEU A 1 91 ? 3.777 -19.234 -8.18 1 98.5 91 LEU A CA 1
ATOM 686 C C . LEU A 1 91 ? 4.691 -20.438 -8.375 1 98.5 91 LEU A C 1
ATOM 688 O O . LEU A 1 91 ? 4.25 -21.484 -8.844 1 98.5 91 LEU A O 1
ATOM 692 N N . PRO A 1 92 ? 5.961 -20.344 -7.957 1 98.69 92 PRO A N 1
ATOM 693 C CA . PRO A 1 92 ? 6.863 -21.484 -8.164 1 98.69 92 PRO A CA 1
ATOM 694 C C . PRO A 1 92 ? 6.375 -22.75 -7.473 1 98.69 92 PRO A C 1
ATOM 696 O O . PRO A 1 92 ? 6.66 -23.859 -7.938 1 98.69 92 PRO A O 1
ATOM 699 N N . VAL A 1 93 ? 5.629 -22.656 -6.387 1 97.88 93 VAL A N 1
ATOM 700 C CA . VAL A 1 93 ? 5.227 -23.844 -5.641 1 97.88 93 VAL A CA 1
ATOM 701 C C . VAL A 1 93 ? 3.76 -24.156 -5.926 1 97.88 93 VAL A C 1
ATOM 703 O O . VAL A 1 93 ? 3.244 -25.188 -5.488 1 97.88 93 VAL A O 1
ATOM 706 N N . ALA A 1 94 ? 3.049 -23.281 -6.641 1 97.12 94 ALA A N 1
ATOM 707 C CA . ALA A 1 94 ? 1.638 -23.484 -6.957 1 97.12 94 ALA A CA 1
ATOM 708 C C . ALA A 1 94 ? 1.453 -24.672 -7.902 1 97.12 94 ALA A C 1
ATOM 710 O O . ALA A 1 94 ? 2.271 -24.891 -8.797 1 97.12 94 ALA A O 1
ATOM 711 N N . ARG A 1 95 ? 0.485 -25.375 -7.695 1 94.5 95 ARG A N 1
ATOM 712 C CA . ARG A 1 95 ? 0.058 -26.484 -8.539 1 94.5 95 ARG A CA 1
ATOM 713 C C . ARG A 1 95 ? -1.448 -26.703 -8.438 1 94.5 95 ARG A C 1
ATOM 715 O O . ARG A 1 95 ? -2.113 -26.094 -7.594 1 94.5 95 ARG A O 1
ATOM 722 N N . GLU A 1 96 ? -1.949 -27.484 -9.312 1 92 96 GLU A N 1
ATOM 723 C CA . GLU A 1 96 ? -3.387 -27.734 -9.289 1 92 96 GLU A CA 1
ATOM 724 C C . GLU A 1 96 ? -3.861 -28.125 -7.891 1 92 96 GLU A C 1
ATOM 726 O O . GLU A 1 96 ? -3.309 -29.031 -7.266 1 92 96 GLU A O 1
ATOM 731 N N . GLY A 1 97 ? -4.82 -27.391 -7.375 1 91.38 97 GLY A N 1
ATOM 732 C CA . GLY A 1 97 ? -5.391 -27.672 -6.066 1 91.38 97 GLY A CA 1
ATOM 733 C C . GLY A 1 97 ? -4.594 -27.047 -4.93 1 91.38 97 GLY A C 1
ATOM 734 O O . GLY A 1 97 ? -4.922 -27.25 -3.758 1 91.38 97 GLY A O 1
ATOM 735 N N . PHE A 1 98 ? -3.5 -26.5 -5.246 1 95.25 98 PHE A N 1
ATOM 736 C CA . PHE A 1 98 ? -2.621 -25.875 -4.262 1 95.25 98 PHE A CA 1
ATOM 737 C C . PHE A 1 98 ? -2.209 -24.484 -4.715 1 95.25 98 PHE A C 1
ATOM 739 O O . PHE A 1 98 ? -1.306 -24.344 -5.543 1 95.25 98 PHE A O 1
ATOM 746 N N . TRP A 1 99 ? -2.914 -23.453 -4.156 1 95.69 99 TRP A N 1
ATOM 747 C CA . TRP A 1 99 ? -2.672 -22.047 -4.453 1 95.69 99 TRP A CA 1
ATOM 748 C C . TRP A 1 99 ? -2.855 -21.766 -5.941 1 95.69 99 TRP A C 1
ATOM 750 O O . TRP A 1 99 ? -2.021 -21.094 -6.562 1 95.69 99 TRP A O 1
ATOM 760 N N . ASP A 1 100 ? -3.986 -22.219 -6.5 1 93.69 100 ASP A N 1
ATOM 761 C CA . ASP A 1 100 ? -4.316 -22.109 -7.918 1 93.69 100 ASP A CA 1
ATOM 762 C C . ASP A 1 100 ? -4.41 -20.656 -8.359 1 93.69 100 ASP A C 1
ATOM 764 O O . ASP A 1 100 ? -3.924 -20.297 -9.438 1 93.69 100 ASP A O 1
ATOM 768 N N . TYR A 1 101 ? -4.984 -19.797 -7.461 1 92.62 101 TYR A N 1
ATOM 769 C CA . TYR A 1 101 ? -5.242 -18.406 -7.816 1 92.62 101 TYR A CA 1
ATOM 770 C C . TYR A 1 101 ? -4.523 -17.469 -6.863 1 92.62 101 TYR A C 1
ATOM 772 O O . TYR A 1 101 ? -4.863 -16.281 -6.781 1 92.62 101 TYR A O 1
ATOM 780 N N . LEU A 1 102 ? -3.652 -18 -6.031 1 95.94 102 LEU A N 1
ATOM 781 C CA . LEU A 1 102 ? -2.672 -17.281 -5.227 1 95.94 102 LEU A CA 1
ATOM 782 C C . LEU A 1 102 ? -3.34 -16.609 -4.035 1 95.94 102 LEU A C 1
ATOM 784 O O . LEU A 1 102 ? -2.711 -15.812 -3.332 1 95.94 102 LEU A O 1
ATOM 788 N N . GLY A 1 103 ? -4.633 -16.812 -3.803 1 96.19 103 GLY A N 1
ATOM 789 C CA . GLY A 1 103 ? -5.312 -16.422 -2.582 1 96.19 103 GLY A CA 1
ATOM 790 C C . GLY A 1 103 ? -5.492 -14.914 -2.465 1 96.19 103 GLY A C 1
ATOM 791 O O . GLY A 1 103 ? -5.402 -14.195 -3.463 1 96.19 103 GLY A O 1
ATOM 792 N N . VAL A 1 104 ? -5.914 -14.484 -1.18 1 97.44 104 VAL A N 1
ATOM 793 C CA . VAL A 1 104 ? -6.137 -13.086 -0.852 1 97.44 104 VAL A CA 1
ATOM 794 C C . VAL A 1 104 ? -5.324 -12.711 0.386 1 97.44 104 VAL A C 1
ATOM 796 O O . VAL A 1 104 ? -4.965 -13.578 1.186 1 97.44 104 VAL A O 1
ATOM 799 N N . SER A 1 105 ? -5.016 -11.461 0.437 1 98.62 105 SER A N 1
ATOM 800 C CA . SER A 1 105 ? -4.27 -10.977 1.594 1 98.62 105 SER A CA 1
ATOM 801 C C . SER A 1 105 ? -5.098 -11.078 2.869 1 98.62 105 SER A C 1
ATOM 803 O O . SER A 1 105 ? -6.281 -10.734 2.875 1 98.62 105 SER A O 1
ATOM 805 N N . ARG A 1 106 ? -4.449 -11.539 3.85 1 98.75 106 ARG A N 1
ATOM 806 C CA . ARG A 1 106 ? -5.02 -11.5 5.191 1 98.75 106 ARG A CA 1
ATOM 807 C C . ARG A 1 106 ? -4.34 -10.43 6.043 1 98.75 106 ARG A C 1
ATOM 809 O O . ARG A 1 106 ? -4.992 -9.766 6.852 1 98.75 106 ARG A O 1
ATOM 816 N N . ASN A 1 107 ? -3.064 -10.398 5.887 1 98.94 107 ASN A N 1
ATOM 817 C CA . ASN A 1 107 ? -2.279 -9.383 6.574 1 98.94 107 ASN A CA 1
ATOM 818 C C . ASN A 1 107 ? -1.053 -8.977 5.762 1 98.94 107 ASN A C 1
ATOM 820 O O . ASN A 1 107 ? -0.407 -9.82 5.141 1 98.94 107 ASN A O 1
ATOM 824 N N . LEU A 1 108 ? -0.752 -7.766 5.711 1 98.94 108 LEU A N 1
ATOM 825 C CA . LEU A 1 108 ? 0.475 -7.207 5.152 1 98.94 108 LEU A CA 1
ATOM 826 C C . LEU A 1 108 ? 1.129 -6.242 6.133 1 98.94 108 LEU A C 1
ATOM 828 O O . LEU A 1 108 ? 0.559 -5.195 6.453 1 98.94 108 LEU A O 1
ATOM 832 N N . ASN A 1 109 ? 2.277 -6.625 6.629 1 99 109 ASN A N 1
ATOM 833 C CA . ASN A 1 109 ? 3.062 -5.844 7.578 1 99 109 ASN A CA 1
ATOM 834 C C . ASN A 1 109 ? 4.371 -5.359 6.957 1 99 109 ASN A C 1
ATOM 836 O O . ASN A 1 109 ? 5.207 -6.168 6.551 1 99 109 ASN A O 1
ATOM 840 N N . ILE A 1 110 ? 4.562 -4.066 6.902 1 99 110 ILE A N 1
ATOM 841 C CA . ILE A 1 110 ? 5.723 -3.508 6.211 1 99 110 ILE A CA 1
ATOM 842 C C . ILE A 1 110 ? 6.516 -2.625 7.172 1 99 110 ILE A C 1
ATOM 844 O O . ILE A 1 110 ? 5.945 -1.78 7.863 1 99 110 ILE A O 1
ATOM 848 N N . SER A 1 111 ? 7.777 -2.787 7.211 1 99 111 SER A N 1
ATOM 849 C CA . SER A 1 111 ? 8.711 -1.903 7.898 1 99 111 SER A CA 1
ATOM 850 C C . SER A 1 111 ? 9.469 -1.025 6.914 1 99 111 SER A C 1
ATOM 852 O O . SER A 1 111 ? 10.062 -1.527 5.953 1 99 111 SER A O 1
ATOM 854 N N . TYR A 1 112 ? 9.43 0.237 7.156 1 98.88 112 TYR A N 1
ATOM 855 C CA . TYR A 1 112 ? 10.133 1.229 6.348 1 98.88 112 TYR A CA 1
ATOM 856 C C . TYR A 1 112 ? 11.406 1.696 7.039 1 98.88 112 TYR A C 1
ATOM 858 O O . TYR A 1 112 ? 11.352 2.453 8.016 1 98.88 112 TYR A O 1
ATOM 866 N N . LEU A 1 113 ? 12.531 1.327 6.484 1 98.81 113 LEU A N 1
ATOM 867 C CA . LEU A 1 113 ? 13.781 1.434 7.234 1 98.81 113 LEU A CA 1
ATOM 868 C C . LEU A 1 113 ? 14.664 2.539 6.664 1 98.81 113 LEU A C 1
ATOM 870 O O . LEU A 1 113 ? 15.312 3.27 7.414 1 98.81 113 LEU A O 1
ATOM 874 N N . ARG A 1 114 ? 14.719 2.631 5.352 1 98.62 114 ARG A N 1
ATOM 875 C CA . ARG A 1 114 ? 15.516 3.631 4.652 1 98.62 114 ARG A CA 1
ATOM 876 C C . ARG A 1 114 ? 14.789 4.148 3.416 1 98.62 114 ARG A C 1
ATOM 878 O O . ARG A 1 114 ? 14.047 3.406 2.768 1 98.62 114 ARG A O 1
ATOM 885 N N . PRO A 1 115 ? 15.016 5.434 3.137 1 98.19 115 PRO A N 1
ATOM 886 C CA . PRO A 1 115 ? 14.383 5.949 1.917 1 98.19 115 PRO A CA 1
ATOM 887 C C . PRO A 1 115 ? 14.969 5.332 0.648 1 98.19 115 PRO A C 1
ATOM 889 O O . PRO A 1 115 ? 16.078 4.801 0.67 1 98.19 115 PRO A O 1
ATOM 892 N N . ALA A 1 116 ? 14.234 5.312 -0.411 1 98.75 116 ALA A N 1
ATOM 893 C CA . ALA A 1 116 ? 14.648 4.941 -1.761 1 98.75 116 ALA A CA 1
ATOM 894 C C . ALA A 1 116 ? 14.398 6.078 -2.746 1 98.75 116 ALA A C 1
ATOM 896 O O . ALA A 1 116 ? 13.289 6.227 -3.266 1 98.75 116 ALA A O 1
ATOM 897 N N . PRO A 1 117 ? 15.406 6.855 -3.076 1 98.38 117 PRO A N 1
ATOM 898 C CA . PRO A 1 117 ? 15.227 8.023 -3.938 1 98.38 117 PRO A CA 1
ATOM 899 C C . PRO A 1 117 ? 14.875 7.652 -5.375 1 98.38 117 PRO A C 1
ATOM 901 O O . PRO A 1 117 ? 15.234 6.57 -5.844 1 98.38 117 PRO A O 1
ATOM 904 N N . VAL A 1 118 ? 14.227 8.602 -6.008 1 98.31 118 VAL A N 1
ATOM 905 C CA . VAL A 1 118 ? 13.898 8.461 -7.422 1 98.31 118 VAL A CA 1
ATOM 906 C C . VAL A 1 118 ? 15.148 8.047 -8.203 1 98.31 118 VAL A C 1
ATOM 908 O O . VAL A 1 118 ? 16.25 8.547 -7.938 1 98.31 118 VAL A O 1
ATOM 911 N N . GLY A 1 119 ? 14.984 7.121 -9.078 1 98.62 119 GLY A N 1
ATOM 912 C CA . GLY A 1 119 ? 16.078 6.668 -9.922 1 98.62 119 GLY A CA 1
ATOM 913 C C . GLY A 1 119 ? 16.844 5.504 -9.328 1 98.62 119 GLY A C 1
ATOM 914 O O . GLY A 1 119 ? 17.625 4.844 -10.016 1 98.62 119 GLY A O 1
ATOM 915 N N . THR A 1 120 ? 16.703 5.227 -8.062 1 98.81 120 THR A N 1
ATOM 916 C CA . THR A 1 120 ? 17.375 4.105 -7.414 1 98.81 120 THR A CA 1
ATOM 917 C C . THR A 1 120 ? 16.875 2.777 -7.988 1 98.81 120 THR A C 1
ATOM 919 O O . THR A 1 120 ? 15.68 2.586 -8.188 1 98.81 120 THR A O 1
ATOM 922 N N . VAL A 1 121 ? 17.812 1.917 -8.344 1 98.94 121 VAL A N 1
ATOM 923 C CA . VAL A 1 121 ? 17.453 0.553 -8.727 1 98.94 121 VAL A CA 1
ATOM 924 C C . VAL A 1 121 ? 17.328 -0.312 -7.473 1 98.94 121 VAL A C 1
ATOM 926 O O . VAL A 1 121 ? 18.281 -0.425 -6.691 1 98.94 121 VAL A O 1
ATOM 929 N N . LEU A 1 122 ? 16.172 -0.91 -7.316 1 98.94 122 LEU A N 1
ATOM 930 C CA . LEU A 1 122 ? 15.859 -1.74 -6.156 1 98.94 122 LEU A CA 1
ATOM 931 C C . LEU A 1 122 ? 15.797 -3.213 -6.543 1 98.94 122 LEU A C 1
ATOM 933 O O . LEU A 1 122 ? 15.422 -3.549 -7.668 1 98.94 122 LEU A O 1
ATOM 937 N N . VAL A 1 123 ? 16.203 -4.07 -5.594 1 99 123 VAL A N 1
ATOM 938 C CA . VAL A 1 123 ? 16.016 -5.516 -5.688 1 99 123 VAL A CA 1
ATOM 939 C C . VAL A 1 123 ? 14.945 -5.961 -4.688 1 99 123 VAL A C 1
ATOM 941 O O . VAL A 1 123 ? 15.039 -5.668 -3.494 1 99 123 VAL A O 1
ATOM 944 N N . ILE A 1 124 ? 13.922 -6.605 -5.184 1 99 124 ILE A N 1
ATOM 945 C CA . ILE A 1 124 ? 12.844 -7.133 -4.355 1 99 124 ILE A CA 1
ATOM 946 C C . ILE A 1 124 ? 12.969 -8.648 -4.25 1 99 124 ILE A C 1
ATOM 948 O O . ILE A 1 124 ? 12.789 -9.367 -5.242 1 99 124 ILE A O 1
ATOM 952 N N . HIS A 1 125 ? 13.281 -9.094 -3.1 1 98.94 125 HIS A N 1
ATOM 953 C CA . HIS A 1 125 ? 13.352 -10.531 -2.85 1 98.94 125 HIS A CA 1
ATOM 954 C C . HIS A 1 125 ? 12.195 -10.984 -1.965 1 98.94 125 HIS A C 1
ATOM 956 O O . HIS A 1 125 ? 11.953 -10.414 -0.9 1 98.94 125 HIS A O 1
ATOM 962 N N . SER A 1 126 ? 11.477 -11.992 -2.43 1 99 126 SER A N 1
ATOM 963 C CA . SER A 1 126 ? 10.375 -12.578 -1.685 1 99 126 SER A CA 1
ATOM 964 C C . SER A 1 126 ? 10.57 -14.078 -1.496 1 99 126 SER A C 1
ATOM 966 O O . SER A 1 126 ? 11.031 -14.773 -2.406 1 99 126 SER A O 1
ATOM 968 N N . GLU A 1 127 ? 10.148 -14.539 -0.326 1 98.94 127 GLU A N 1
ATOM 969 C CA . GLU A 1 127 ? 10.336 -15.945 0.014 1 98.94 127 GLU A CA 1
ATOM 970 C C . GLU A 1 127 ? 9.133 -16.484 0.787 1 98.94 127 GLU A C 1
ATOM 972 O O . GLU A 1 127 ? 8.719 -15.898 1.787 1 98.94 127 GLU A O 1
ATOM 977 N N . VAL A 1 128 ? 8.656 -17.656 0.312 1 98.94 128 VAL A N 1
ATOM 978 C CA . VAL A 1 128 ? 7.625 -18.375 1.054 1 98.94 128 VAL A CA 1
ATOM 979 C C . VAL A 1 128 ? 8.242 -19.062 2.271 1 98.94 128 VAL A C 1
ATOM 981 O O . VAL A 1 128 ? 9.016 -20 2.133 1 98.94 128 VAL A O 1
ATOM 984 N N . VAL A 1 129 ? 7.871 -18.562 3.414 1 98.94 129 VAL A N 1
ATOM 985 C CA . VAL A 1 129 ? 8.352 -19.156 4.656 1 98.94 129 VAL A CA 1
ATOM 986 C C . VAL A 1 129 ? 7.621 -20.484 4.914 1 98.94 129 VAL A C 1
ATOM 988 O O . VAL A 1 129 ? 8.242 -21.484 5.277 1 98.94 129 VAL A O 1
ATOM 991 N N . GLN A 1 130 ? 6.332 -20.391 4.676 1 98.69 130 GLN A N 1
ATOM 992 C CA . GLN A 1 130 ? 5.457 -21.547 4.836 1 98.69 130 GLN A CA 1
ATOM 993 C C . GLN A 1 130 ? 4.18 -21.375 4.02 1 98.69 130 GLN A C 1
ATOM 995 O O . GLN A 1 130 ? 3.594 -20.297 3.977 1 98.69 130 GLN A O 1
ATOM 1000 N N . ALA A 1 131 ? 3.809 -22.453 3.357 1 98.31 131 ALA A N 1
ATOM 1001 C CA . ALA A 1 131 ? 2.525 -22.5 2.662 1 98.31 131 ALA A CA 1
ATOM 1002 C C . ALA A 1 131 ? 1.829 -23.828 2.889 1 98.31 131 ALA A C 1
ATOM 1004 O O . ALA A 1 131 ? 2.322 -24.875 2.455 1 98.31 131 ALA A O 1
ATOM 1005 N N . GLY A 1 132 ? 0.786 -23.766 3.619 1 97.31 132 GLY A N 1
ATOM 1006 C CA . GLY A 1 132 ? -0.12 -24.906 3.668 1 97.31 132 GLY A CA 1
ATOM 1007 C C . GLY A 1 132 ? -1.257 -24.797 2.668 1 97.31 132 GLY A C 1
ATOM 1008 O O . GLY A 1 132 ? -1.152 -24.094 1.671 1 97.31 132 GLY A O 1
ATOM 1009 N N . ARG A 1 133 ? -2.301 -25.531 2.891 1 95.5 133 ARG A N 1
ATOM 1010 C CA . ARG A 1 133 ? -3.416 -25.562 1.947 1 95.5 133 ARG A CA 1
ATOM 1011 C C . ARG A 1 133 ? -4.211 -24.266 1.996 1 95.5 133 ARG A C 1
ATOM 1013 O O . ARG A 1 133 ? -4.785 -23.844 0.989 1 95.5 133 ARG A O 1
ATOM 1020 N N . THR A 1 134 ? -4.152 -23.609 3.184 1 96.88 134 THR A N 1
ATOM 1021 C CA . THR A 1 134 ? -5.098 -22.5 3.338 1 96.88 134 THR A CA 1
ATOM 1022 C C . THR A 1 134 ? -4.363 -21.219 3.701 1 96.88 134 THR A C 1
ATOM 1024 O O . THR A 1 134 ? -4.867 -20.125 3.451 1 96.88 134 THR A O 1
ATOM 1027 N N . LEU A 1 135 ? -3.209 -21.391 4.379 1 98.31 135 LEU A N 1
ATOM 1028 C CA . LEU A 1 135 ? -2.48 -20.203 4.824 1 98.31 135 LEU A CA 1
ATOM 1029 C C . LEU A 1 135 ? -1.047 -20.219 4.305 1 98.31 135 LEU A C 1
ATOM 1031 O O . LEU A 1 135 ? -0.419 -21.281 4.238 1 98.31 135 LEU A O 1
ATOM 1035 N N . ALA A 1 136 ? -0.588 -19.094 3.953 1 98.88 136 ALA A N 1
ATOM 1036 C CA . ALA A 1 136 ? 0.821 -18.922 3.604 1 98.88 136 ALA A CA 1
ATOM 1037 C C . ALA A 1 136 ? 1.413 -17.688 4.273 1 98.88 136 ALA A C 1
ATOM 1039 O O . ALA A 1 136 ? 0.75 -16.656 4.379 1 98.88 136 ALA A O 1
ATOM 1040 N N . THR A 1 137 ? 2.615 -17.828 4.789 1 98.94 137 THR A N 1
ATOM 1041 C CA . THR A 1 137 ? 3.43 -16.703 5.258 1 98.94 137 THR A CA 1
ATOM 1042 C C . THR A 1 137 ? 4.59 -16.453 4.305 1 98.94 137 THR A C 1
ATOM 1044 O O . THR A 1 137 ? 5.371 -17.359 4.004 1 98.94 137 THR A O 1
ATOM 1047 N N . ILE A 1 138 ? 4.688 -15.273 3.807 1 98.94 138 ILE A N 1
ATOM 1048 C CA . ILE A 1 138 ? 5.727 -14.891 2.859 1 98.94 138 ILE A CA 1
ATOM 1049 C C . ILE A 1 138 ? 6.477 -13.672 3.385 1 98.94 138 ILE A C 1
ATOM 1051 O O . ILE A 1 138 ? 5.867 -12.75 3.938 1 98.94 138 ILE A O 1
ATOM 1055 N N . LYS A 1 139 ? 7.746 -13.656 3.189 1 98.94 139 LYS A N 1
ATOM 1056 C CA . LYS A 1 139 ? 8.57 -12.508 3.57 1 98.94 139 LYS A CA 1
ATOM 1057 C C . LYS A 1 139 ? 9.125 -11.805 2.34 1 98.94 139 LYS A C 1
ATOM 1059 O O . LYS A 1 139 ? 9.328 -12.43 1.297 1 98.94 139 LYS A O 1
ATOM 1064 N N . GLY A 1 140 ? 9.312 -10.531 2.426 1 98.94 140 GLY A N 1
ATOM 1065 C CA . GLY A 1 140 ? 9.883 -9.719 1.367 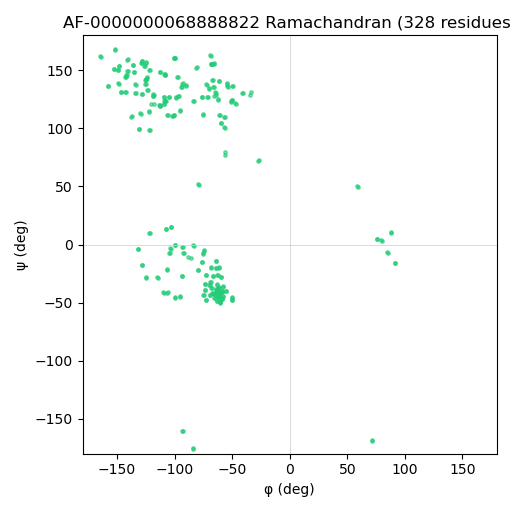1 98.94 140 GLY A CA 1
ATOM 1066 C C . GLY A 1 140 ? 10.93 -8.734 1.871 1 98.94 140 GLY A C 1
ATOM 1067 O O . GLY A 1 140 ? 10.82 -8.227 2.99 1 98.94 140 GLY A O 1
ATOM 1068 N N . ILE A 1 141 ? 11.883 -8.477 1.022 1 99 141 ILE A N 1
ATOM 1069 C CA . ILE A 1 141 ? 12.914 -7.473 1.267 1 99 141 ILE A CA 1
ATOM 1070 C C . ILE A 1 141 ? 13.102 -6.609 0.021 1 99 141 ILE A C 1
ATOM 1072 O O . ILE A 1 141 ? 13.172 -7.129 -1.096 1 99 141 ILE A O 1
ATOM 1076 N N . ILE A 1 142 ? 13.086 -5.336 0.196 1 99 142 ILE A N 1
ATOM 10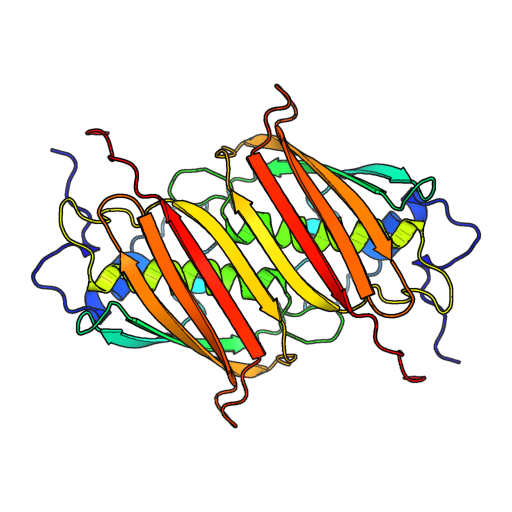77 C CA . ILE A 1 142 ? 13.508 -4.402 -0.844 1 99 142 ILE A CA 1
ATOM 1078 C C . ILE A 1 142 ? 14.836 -3.762 -0.453 1 99 142 ILE A C 1
ATOM 1080 O O . ILE A 1 142 ? 14.938 -3.117 0.595 1 99 142 ILE A O 1
ATOM 1084 N N . SER A 1 143 ? 15.82 -3.93 -1.269 1 98.94 143 SER A N 1
ATOM 1085 C CA . SER A 1 143 ? 17.141 -3.365 -1.03 1 98.94 143 SER A CA 1
ATOM 1086 C C . SER A 1 143 ? 17.641 -2.602 -2.252 1 98.94 143 SER A C 1
ATOM 1088 O O . SER A 1 143 ? 17.172 -2.828 -3.369 1 98.94 143 SER A O 1
ATOM 1090 N N . ARG A 1 144 ? 18.547 -1.681 -2.012 1 98.88 144 ARG A N 1
ATOM 1091 C CA . ARG A 1 144 ? 19.203 -0.983 -3.113 1 98.88 144 ARG A CA 1
ATOM 1092 C C . ARG A 1 144 ? 20.188 -1.898 -3.832 1 98.88 144 ARG A C 1
ATOM 1094 O O . ARG A 1 144 ? 20.984 -2.594 -3.189 1 98.88 144 ARG A O 1
ATOM 1101 N N . LYS A 1 145 ? 20.188 -1.828 -5.082 1 98.81 145 LYS A N 1
ATOM 1102 C CA . LYS A 1 145 ? 21.062 -2.697 -5.859 1 98.81 145 LYS A CA 1
ATOM 1103 C C . LYS A 1 145 ? 22.516 -2.293 -5.691 1 98.81 145 LYS A C 1
ATOM 1105 O O . LYS A 1 145 ? 23.406 -3.15 -5.645 1 98.81 145 LYS A O 1
ATOM 1110 N N . ASP A 1 146 ? 22.75 -0.992 -5.559 1 98.44 146 ASP A N 1
ATOM 1111 C CA . ASP A 1 146 ? 24.109 -0.464 -5.633 1 98.44 146 ASP A CA 1
ATOM 1112 C C . ASP A 1 146 ? 24.906 -0.799 -4.371 1 98.44 146 ASP A C 1
ATOM 1114 O O . ASP A 1 146 ? 26.094 -1.127 -4.441 1 98.44 146 ASP A O 1
ATOM 1118 N N . ASP A 1 147 ? 24.266 -0.844 -3.18 1 98.31 147 ASP A N 1
ATOM 1119 C CA . ASP A 1 147 ? 25.062 -1.039 -1.967 1 98.31 147 ASP A CA 1
ATOM 1120 C C . ASP A 1 147 ? 24.453 -2.135 -1.091 1 98.31 147 ASP A C 1
ATOM 1122 O O . ASP A 1 147 ? 24.984 -2.439 -0.019 1 98.31 147 ASP A O 1
ATOM 1126 N N . GLY A 1 148 ? 23.344 -2.648 -1.489 1 98.62 148 GLY A N 1
ATOM 1127 C CA . GLY A 1 148 ? 22.734 -3.777 -0.799 1 98.62 148 GLY A CA 1
ATOM 1128 C C . GLY A 1 148 ? 22 -3.377 0.464 1 98.62 148 GLY A C 1
ATOM 1129 O O . GLY A 1 148 ? 21.438 -4.227 1.153 1 98.62 148 GLY A O 1
ATOM 1130 N N . ARG A 1 149 ? 21.906 -2.066 0.774 1 98.75 149 ARG A N 1
ATOM 1131 C CA . ARG A 1 149 ? 21.219 -1.633 1.988 1 98.75 149 ARG A CA 1
ATOM 1132 C C . ARG A 1 149 ? 19.703 -1.851 1.877 1 98.75 149 ARG A C 1
ATOM 1134 O O . ARG A 1 149 ? 19.109 -1.534 0.85 1 98.75 149 ARG A O 1
ATOM 1141 N N . ILE A 1 150 ? 19.156 -2.422 2.967 1 98.94 150 ILE A N 1
ATOM 1142 C CA . ILE A 1 150 ? 17.734 -2.73 3.014 1 98.94 150 ILE A CA 1
ATOM 1143 C C . ILE A 1 150 ? 16.938 -1.451 3.25 1 98.94 150 ILE A C 1
ATOM 1145 O O . ILE A 1 150 ? 17.219 -0.699 4.188 1 98.94 150 ILE A O 1
ATOM 1149 N N . CYS A 1 151 ? 15.961 -1.213 2.369 1 98.94 151 CYS A N 1
ATOM 1150 C CA . CYS A 1 151 ? 15.078 -0.061 2.512 1 98.94 151 CYS A CA 1
ATOM 1151 C C . CYS A 1 151 ? 13.789 -0.448 3.23 1 98.94 151 CYS A C 1
ATOM 1153 O O . CYS A 1 151 ? 13.344 0.261 4.133 1 98.94 151 CYS A O 1
ATOM 1155 N N . TYR A 1 152 ? 13.172 -1.562 2.865 1 98.94 152 TYR A N 1
ATOM 1156 C CA . TYR A 1 152 ? 11.898 -2.006 3.408 1 98.94 152 TYR A CA 1
ATOM 1157 C C . TYR A 1 152 ? 11.883 -3.516 3.617 1 98.94 152 TYR A C 1
ATOM 1159 O O . TYR A 1 152 ? 12.531 -4.254 2.873 1 98.94 152 TYR A O 1
ATOM 1167 N N . THR A 1 153 ? 11.141 -4.012 4.621 1 99 153 THR A N 1
ATOM 1168 C CA . THR A 1 153 ? 10.836 -5.426 4.809 1 99 153 THR A CA 1
ATOM 1169 C C . THR A 1 153 ? 9.328 -5.633 4.973 1 99 153 THR A C 1
ATOM 1171 O O . THR A 1 153 ? 8.609 -4.707 5.344 1 99 153 THR A O 1
ATOM 1174 N N . ALA A 1 154 ? 8.891 -6.848 4.703 1 98.94 154 ALA A N 1
ATOM 1175 C CA . ALA A 1 154 ? 7.461 -7.121 4.832 1 98.94 154 ALA A CA 1
ATOM 1176 C C . ALA A 1 154 ? 7.215 -8.57 5.234 1 98.94 154 ALA A C 1
ATOM 1178 O O . ALA A 1 154 ? 8.039 -9.453 4.953 1 98.94 154 ALA A O 1
ATOM 1179 N N . GLU A 1 155 ? 6.219 -8.797 5.902 1 99 155 GLU A N 1
ATOM 1180 C CA . GLU A 1 155 ? 5.574 -10.094 6.07 1 99 155 GLU A CA 1
ATOM 1181 C C . GLU A 1 155 ? 4.141 -10.07 5.551 1 99 155 GLU A C 1
ATOM 1183 O O . GLU A 1 155 ? 3.377 -9.148 5.859 1 99 155 GLU A O 1
ATOM 1188 N N . HIS A 1 156 ? 3.84 -10.977 4.734 1 99 156 HIS A N 1
ATOM 1189 C CA . HIS A 1 156 ? 2.561 -11.062 4.039 1 99 156 HIS A CA 1
ATOM 1190 C C . HIS A 1 156 ? 1.866 -12.391 4.324 1 99 156 HIS A C 1
ATOM 1192 O O . HIS A 1 156 ? 2.385 -13.453 3.979 1 99 156 HIS A O 1
ATOM 1198 N N . LEU A 1 157 ? 0.721 -12.344 5.008 1 98.94 157 LEU A N 1
ATOM 1199 C CA . LEU A 1 157 ? -0.113 -13.516 5.254 1 98.94 157 LEU A CA 1
ATOM 1200 C C . LEU A 1 157 ? -1.232 -13.609 4.219 1 98.94 157 LEU A C 1
ATOM 1202 O O . LEU A 1 157 ? -1.997 -12.664 4.039 1 98.94 157 LEU A O 1
ATOM 1206 N N . LYS A 1 158 ? -1.309 -14.781 3.621 1 98.75 158 LYS A N 1
ATOM 1207 C CA . LYS A 1 158 ? -2.316 -14.984 2.584 1 98.75 158 LYS A CA 1
ATOM 1208 C C . LYS A 1 158 ? -3.238 -16.156 2.934 1 98.75 158 LYS A C 1
ATOM 1210 O O . LYS A 1 158 ? -2.846 -17.062 3.67 1 98.75 158 LYS A O 1
ATOM 1215 N N . PHE A 1 159 ? -4.422 -16.016 2.453 1 98.31 159 PHE A N 1
ATOM 1216 C CA . PHE A 1 159 ? -5.461 -17.031 2.639 1 98.31 159 PHE A CA 1
ATOM 1217 C C . PHE A 1 159 ? -5.918 -17.578 1.297 1 98.31 159 PHE A C 1
ATOM 1219 O O . PHE A 1 159 ? -6.207 -16.828 0.369 1 98.31 159 PHE A O 1
ATOM 1226 N N . ASN A 1 160 ? -5.91 -18.875 1.234 1 95.94 160 ASN A N 1
ATOM 1227 C CA . ASN A 1 160 ? -6.344 -19.594 0.042 1 95.94 160 ASN A CA 1
ATOM 1228 C C . ASN A 1 160 ? -7.762 -20.125 0.197 1 95.94 160 ASN A C 1
ATOM 1230 O O . ASN A 1 160 ? -8.047 -20.891 1.125 1 95.94 160 ASN A O 1
ATOM 1234 N N . PHE A 1 161 ? -8.727 -19.609 -0.534 1 87.5 161 PHE A N 1
ATOM 1235 C CA . PHE A 1 161 ? -10.07 -20.156 -0.441 1 87.5 161 PHE A CA 1
ATOM 1236 C C . PHE A 1 161 ? -10.336 -21.141 -1.582 1 87.5 161 PHE A C 1
ATOM 1238 O O . PHE A 1 161 ? -9.719 -21.031 -2.646 1 87.5 161 PHE A O 1
ATOM 1245 N N . PRO A 1 162 ? -11.125 -22.188 -1.192 1 71.75 162 PRO A N 1
ATOM 1246 C CA . PRO A 1 162 ? -11.453 -23.141 -2.256 1 71.75 162 PRO A CA 1
ATOM 1247 C C . PRO A 1 162 ? -12.203 -22.484 -3.42 1 71.75 162 PRO A C 1
ATOM 1249 O O . PRO A 1 162 ? -12.961 -21.531 -3.217 1 71.75 162 PRO A O 1
ATOM 1252 N N . VAL A 1 163 ? -11.578 -22.234 -4.539 1 59.88 163 VAL A N 1
ATOM 1253 C CA . VAL A 1 163 ? -12.32 -21.719 -5.688 1 59.88 163 VAL A CA 1
ATOM 1254 C C . VAL A 1 163 ? -13.469 -22.672 -6.027 1 59.88 163 VAL A C 1
ATOM 1256 O O . VAL A 1 163 ? -13.25 -23.844 -6.301 1 59.88 163 VAL A O 1
ATOM 1259 N N . SER A 1 164 ? -14.531 -22.516 -5.227 1 49.69 164 SER A N 1
ATOM 1260 C CA . SER A 1 164 ? -15.648 -23.312 -5.723 1 49.69 164 SER A CA 1
ATOM 1261 C C . SER A 1 164 ? -15.648 -23.359 -7.246 1 49.69 164 SER A C 1
ATOM 1263 O O . SER A 1 164 ? -15.156 -22.438 -7.906 1 49.69 164 SER A O 1
ATOM 1265 N N . ARG A 1 165 ? -15.719 -24.609 -7.852 1 41.25 165 ARG A N 1
ATOM 1266 C CA . ARG A 1 165 ? -16.016 -24.672 -9.281 1 41.25 165 ARG A CA 1
ATOM 1267 C C . ARG A 1 165 ? -16.812 -23.453 -9.727 1 41.25 165 ARG A C 1
ATOM 1269 O O . ARG A 1 165 ? -17.969 -23.281 -9.336 1 41.25 165 ARG A O 1
ATOM 1276 N N . LEU A 1 166 ? -16.016 -22.172 -9.789 1 29.39 166 LEU A N 1
ATOM 1277 C CA . LEU A 1 166 ? -16.828 -21.156 -10.445 1 29.39 166 LEU A CA 1
ATOM 1278 C C . LEU A 1 166 ? -17.562 -21.734 -11.648 1 29.39 166 LEU A C 1
ATOM 1280 O O . LEU A 1 166 ? -17.016 -22.531 -12.398 1 29.39 166 LEU A O 1
ATOM 1284 N N . MET B 1 1 ? 14.281 32.031 5.809 1 3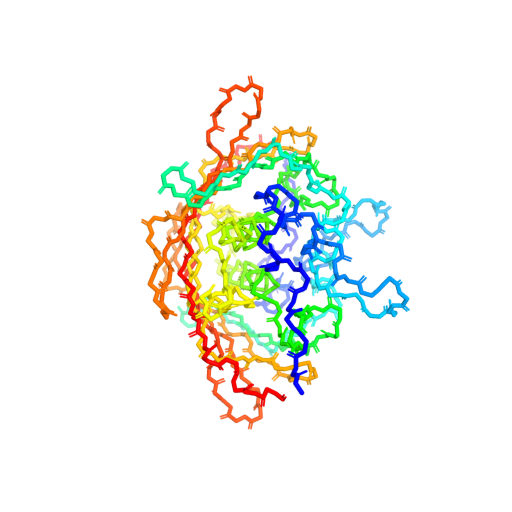7.25 1 MET B N 1
ATOM 1285 C CA . MET B 1 1 ? 13.18 31.609 6.68 1 37.25 1 MET B CA 1
ATOM 1286 C C . MET B 1 1 ? 12.305 30.578 5.996 1 37.25 1 MET B C 1
ATOM 1288 O O . MET B 1 1 ? 11.672 30.859 4.977 1 37.25 1 MET B O 1
ATOM 1292 N N . THR B 1 2 ? 12.547 29.344 5.988 1 51.06 2 THR B N 1
ATOM 1293 C CA . THR B 1 2 ? 11.797 28.391 5.164 1 51.06 2 THR B CA 1
ATOM 1294 C C . THR B 1 2 ? 10.305 28.469 5.473 1 51.06 2 THR B C 1
ATOM 1296 O O . THR B 1 2 ? 9.906 28.438 6.641 1 51.06 2 THR B O 1
ATOM 1299 N N . SER B 1 3 ? 9.492 29.109 4.699 1 67.75 3 SER B N 1
ATOM 1300 C CA . SER B 1 3 ? 8.094 29.484 4.871 1 67.75 3 SER B CA 1
ATOM 1301 C C . SER B 1 3 ? 7.273 28.297 5.387 1 67.75 3 SER B C 1
ATOM 1303 O O . SER B 1 3 ? 7.504 27.156 4.988 1 67.75 3 SER B O 1
ATOM 1305 N N . GLN B 1 4 ? 6.645 28.484 6.559 1 83.44 4 GLN B N 1
ATOM 1306 C CA . GLN B 1 4 ? 5.719 27.547 7.188 1 83.44 4 GLN B CA 1
ATOM 1307 C C . GLN B 1 4 ? 4.773 26.922 6.16 1 83.44 4 GLN B C 1
ATOM 1309 O O . GLN B 1 4 ? 4.262 27.625 5.281 1 83.44 4 GLN B O 1
ATOM 1314 N N . PRO B 1 5 ? 4.688 25.703 6.215 1 90.44 5 PRO B N 1
ATOM 1315 C CA . PRO B 1 5 ? 3.688 25.109 5.324 1 90.44 5 PRO B CA 1
ATOM 1316 C C . PRO B 1 5 ? 2.299 25.719 5.516 1 90.44 5 PRO B C 1
ATOM 1318 O O . PRO B 1 5 ? 1.886 25.984 6.648 1 90.44 5 PRO B O 1
ATOM 1321 N N . PRO B 1 6 ? 1.6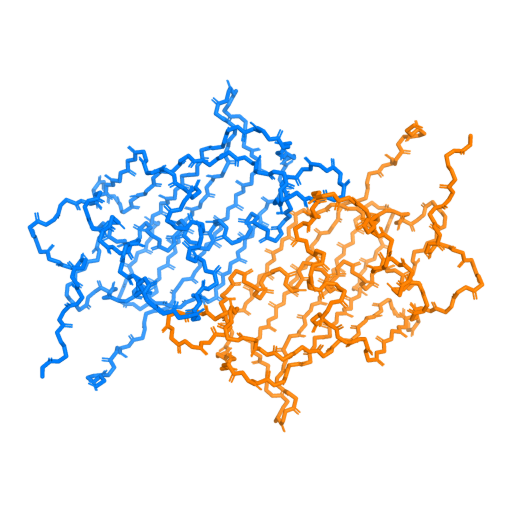57 25.938 4.441 1 92.44 6 PRO B N 1
ATOM 1322 C CA . PRO B 1 6 ? 0.377 26.641 4.527 1 92.44 6 PRO B CA 1
ATOM 1323 C C . PRO B 1 6 ? -0.655 25.891 5.367 1 92.44 6 PRO B C 1
ATOM 1325 O O . PRO B 1 6 ? -1.568 26.516 5.922 1 92.44 6 PRO B O 1
ATOM 1328 N N . TRP B 1 7 ? -0.512 24.609 5.59 1 95.25 7 TRP B N 1
ATOM 1329 C CA . TRP B 1 7 ? -1.513 23.828 6.324 1 95.25 7 TRP B CA 1
ATOM 1330 C C . TRP B 1 7 ? -1.308 23.969 7.828 1 95.25 7 TRP B C 1
ATOM 1332 O O . TRP B 1 7 ? -2.096 23.453 8.617 1 95.25 7 TRP B O 1
ATOM 1342 N N . LEU B 1 8 ? -0.338 24.688 8.273 1 94.81 8 LEU B N 1
ATOM 1343 C CA . LEU B 1 8 ? -0.083 24.828 9.703 1 94.81 8 LEU B CA 1
ATOM 1344 C C . LEU B 1 8 ? -0.655 26.141 10.227 1 94.81 8 LEU B C 1
ATOM 1346 O O . LEU B 1 8 ? -0.523 26.453 11.414 1 94.81 8 LEU B O 1
ATOM 1350 N N . SER B 1 9 ? -1.248 26.891 9.312 1 92.44 9 SER B N 1
ATOM 1351 C CA . SER B 1 9 ? -1.815 28.156 9.758 1 92.44 9 SER B CA 1
ATOM 1352 C C . SER B 1 9 ? -2.762 27.953 10.938 1 92.44 9 SER B C 1
ATOM 1354 O O . SER B 1 9 ? -3.596 27.047 10.922 1 92.44 9 SER B O 1
ATOM 1356 N N . ASN B 1 10 ? -2.695 28.734 11.93 1 88.94 10 ASN B N 1
ATOM 1357 C CA . ASN B 1 10 ? -3.492 28.625 13.148 1 88.94 10 ASN B CA 1
ATOM 1358 C C . ASN B 1 10 ? -4.93 29.094 12.914 1 88.94 10 ASN B C 1
ATOM 1360 O O . ASN B 1 10 ? -5.785 28.922 13.789 1 88.94 10 ASN B O 1
ATOM 1364 N N . THR B 1 11 ? -5.195 29.625 11.812 1 94.75 11 THR B N 1
ATOM 1365 C CA . THR B 1 11 ? -6.535 30.125 11.531 1 94.75 11 THR B CA 1
ATOM 1366 C C . THR B 1 11 ? -7.375 29.047 10.844 1 94.75 11 THR B C 1
ATOM 1368 O O . THR B 1 11 ? -8.586 29.203 10.672 1 94.75 11 THR B O 1
ATOM 1371 N N . LEU B 1 12 ? -6.77 27.969 10.5 1 96.94 12 LEU B N 1
ATOM 1372 C CA . LEU B 1 12 ? -7.465 26.938 9.742 1 96.94 12 LEU B CA 1
ATOM 1373 C C . LEU B 1 12 ? -8.141 25.938 10.68 1 96.94 12 LEU B C 1
ATOM 1375 O O . LEU B 1 12 ? -7.578 25.562 11.711 1 96.94 12 LEU B O 1
ATOM 1379 N N . THR B 1 13 ? -9.367 25.594 10.32 1 98.06 13 THR B N 1
ATOM 1380 C CA . THR B 1 13 ? -10.008 24.453 10.961 1 98.06 13 THR B CA 1
ATOM 1381 C C . THR B 1 13 ? -9.328 23.141 10.555 1 98.06 13 THR B C 1
ATOM 1383 O O . THR B 1 13 ? -8.547 23.109 9.602 1 98.06 13 THR B O 1
ATOM 1386 N N . PRO B 1 14 ? -9.57 22.078 11.312 1 98.38 14 PRO B N 1
ATOM 1387 C CA . PRO B 1 14 ? -9.023 20.781 10.922 1 98.38 14 PRO B CA 1
ATOM 1388 C C . PRO B 1 14 ? -9.32 20.422 9.469 1 98.38 14 PRO B C 1
ATOM 1390 O O . PRO B 1 14 ? -8.43 19.969 8.742 1 98.38 14 PRO B O 1
ATOM 1393 N N . GLU B 1 15 ? -10.492 20.609 9.023 1 98.62 15 GLU B N 1
ATOM 1394 C CA . GLU B 1 15 ? -10.883 20.297 7.652 1 98.62 15 GLU B CA 1
ATOM 1395 C C . GLU B 1 15 ? -10.133 21.172 6.652 1 98.62 15 GLU B C 1
ATOM 1397 O O . GLU B 1 15 ? -9.703 20.688 5.598 1 98.62 15 GLU B O 1
ATOM 1402 N N . GLU B 1 16 ? -9.961 22.406 7.016 1 98.19 16 GLU B N 1
ATOM 1403 C CA . GLU B 1 16 ? -9.25 23.344 6.137 1 98.19 16 GLU B CA 1
ATOM 1404 C C . GLU B 1 16 ? -7.77 22.969 6.027 1 98.19 16 GLU B C 1
ATOM 1406 O O . GLU B 1 16 ? -7.16 23.141 4.973 1 98.19 16 GLU B O 1
ATOM 1411 N N . LYS B 1 17 ? -7.18 22.516 7.129 1 98.06 17 LYS B N 1
ATOM 1412 C CA . LYS B 1 17 ? -5.797 22.031 7.086 1 98.06 17 LYS B CA 1
ATOM 1413 C C . LYS B 1 17 ? -5.645 20.891 6.09 1 98.06 17 LYS B C 1
ATOM 1415 O O . LYS B 1 17 ? -4.703 20.875 5.293 1 98.06 17 LYS B O 1
ATOM 1420 N N . ILE B 1 18 ? -6.574 19.953 6.117 1 98.19 18 ILE B N 1
ATOM 1421 C CA . ILE B 1 18 ? -6.527 18.797 5.234 1 98.19 18 ILE B CA 1
ATOM 1422 C C . ILE B 1 18 ? -6.691 19.25 3.785 1 98.19 18 ILE B C 1
ATOM 1424 O O . ILE B 1 18 ? -5.945 18.812 2.906 1 98.19 18 ILE B O 1
ATOM 1428 N N . HIS B 1 19 ? -7.617 20.188 3.551 1 97.5 19 HIS B N 1
ATOM 1429 C CA . HIS B 1 19 ? -7.82 20.703 2.203 1 97.5 19 HIS B CA 1
ATOM 1430 C C . HIS B 1 19 ? -6.566 21.391 1.683 1 97.5 19 HIS B C 1
ATOM 1432 O O . HIS B 1 19 ? -6.172 21.188 0.531 1 97.5 19 HIS B O 1
ATOM 1438 N N . CYS B 1 20 ? -5.953 22.156 2.559 1 96.19 20 CYS B N 1
ATOM 1439 C CA . CYS B 1 20 ? -4.73 22.859 2.182 1 96.19 20 CYS B CA 1
ATOM 1440 C C . CYS B 1 20 ? -3.627 21.875 1.825 1 96.19 20 CYS B C 1
ATOM 1442 O O . CYS B 1 20 ? -2.949 22.031 0.808 1 96.19 20 CYS B O 1
ATOM 1444 N N . PHE B 1 21 ? -3.479 20.875 2.604 1 95.75 21 PHE B N 1
ATOM 1445 C CA . PHE B 1 21 ? -2.447 19.875 2.369 1 95.75 21 PHE B CA 1
ATOM 1446 C C . PHE B 1 21 ? -2.725 19.109 1.081 1 95.75 21 PHE B C 1
ATOM 1448 O O . PHE B 1 21 ? -1.815 18.875 0.28 1 95.75 21 PHE B O 1
ATOM 1455 N N . PHE B 1 22 ? -3.961 18.672 0.858 1 95.75 22 PHE B N 1
ATOM 145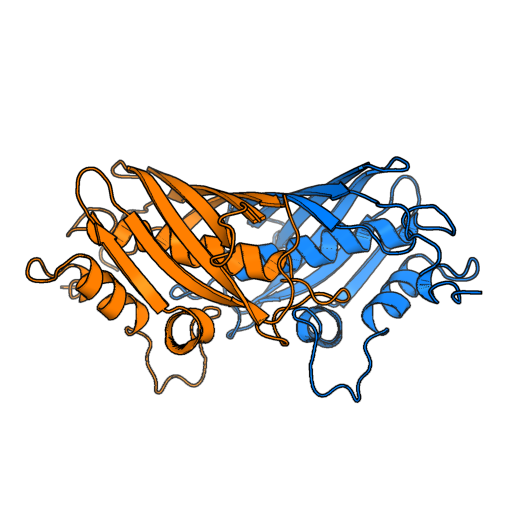6 C CA . PHE B 1 22 ? -4.348 17.875 -0.302 1 95.75 22 PHE B CA 1
ATOM 1457 C C . PHE B 1 22 ? -4.137 18.656 -1.591 1 95.75 22 PHE B C 1
ATOM 1459 O O . PHE B 1 22 ? -3.791 18.078 -2.625 1 95.75 22 PHE B O 1
ATOM 1466 N N . ASN B 1 23 ? -4.184 19.922 -1.49 1 90.19 23 ASN B N 1
ATOM 1467 C CA . ASN B 1 23 ? -4.129 20.75 -2.693 1 90.19 23 ASN B CA 1
ATOM 1468 C C . ASN B 1 23 ? -2.756 21.391 -2.875 1 90.19 23 ASN B C 1
ATOM 1470 O O . ASN B 1 23 ? -2.533 22.125 -3.834 1 90.19 23 ASN B O 1
ATOM 1474 N N . ASN B 1 24 ? -1.914 21.156 -1.93 1 87.19 24 ASN B N 1
ATOM 1475 C CA . ASN B 1 24 ? -0.57 21.719 -2.047 1 87.19 24 ASN B CA 1
ATOM 1476 C C . ASN B 1 24 ? 0.299 20.891 -2.99 1 87.19 24 ASN B C 1
ATOM 1478 O O . ASN B 1 24 ? 1.353 20.391 -2.592 1 87.19 24 ASN B O 1
ATOM 1482 N N . ILE B 1 25 ? -0.098 20.594 -4.109 1 83.19 25 ILE B N 1
ATOM 1483 C CA . ILE B 1 25 ? 0.569 19.906 -5.207 1 83.19 25 ILE B CA 1
ATOM 1484 C C . ILE B 1 25 ? 0.66 20.828 -6.418 1 83.19 25 ILE B C 1
ATOM 1486 O O . ILE B 1 25 ? -0.327 21.453 -6.801 1 83.19 25 ILE B O 1
ATOM 1490 N N . ASP B 1 26 ? 1.858 21.078 -6.859 1 79.31 26 ASP B N 1
ATOM 1491 C CA . ASP B 1 26 ? 2.059 21.922 -8.031 1 79.31 26 ASP B CA 1
ATOM 1492 C C . ASP B 1 26 ? 1.298 21.375 -9.242 1 79.31 26 ASP B C 1
ATOM 1494 O O . ASP B 1 26 ? 1.688 20.359 -9.82 1 79.31 26 ASP B O 1
ATOM 1498 N N . PRO B 1 27 ? 0.302 22.047 -9.633 1 75.12 27 PRO B N 1
ATOM 1499 C CA . PRO B 1 27 ? -0.511 21.531 -10.742 1 75.12 27 PRO B CA 1
ATOM 1500 C C . PRO B 1 27 ? 0.23 21.547 -12.078 1 75.12 27 PRO B C 1
ATOM 1502 O O . PRO B 1 27 ? -0.185 20.875 -13.023 1 75.12 27 PRO B O 1
ATOM 1505 N N . SER B 1 28 ? 1.262 22.375 -12.094 1 78.5 28 SER B N 1
ATOM 1506 C CA . SER B 1 28 ? 2.006 22.516 -13.344 1 78.5 28 SER B CA 1
ATOM 1507 C C . SER B 1 28 ? 3.078 21.438 -13.469 1 78.5 28 SER B C 1
ATOM 1509 O O . SER B 1 28 ? 3.662 21.266 -14.539 1 78.5 28 SER B O 1
ATOM 1511 N N . SER B 1 29 ? 3.221 20.828 -12.328 1 77.69 29 SER B N 1
ATOM 1512 C CA . SER B 1 29 ? 4.246 19.797 -12.383 1 77.69 29 SER B CA 1
ATOM 1513 C C . SER B 1 29 ? 3.838 18.672 -13.32 1 77.69 29 SER B C 1
ATOM 1515 O O . SER B 1 29 ? 2.699 18.188 -13.266 1 77.69 29 SER B O 1
ATOM 1517 N N . GLN B 1 30 ? 4.691 18.344 -14.227 1 74.62 30 GLN B N 1
ATOM 1518 C CA . GLN B 1 30 ? 4.441 17.234 -15.125 1 74.62 30 GLN B CA 1
ATOM 1519 C C . GLN B 1 30 ? 4.5 15.898 -14.375 1 74.62 30 GLN B C 1
ATOM 1521 O O . GLN B 1 30 ? 3.842 14.93 -14.766 1 74.62 30 GLN B O 1
ATOM 1526 N N . ILE B 1 31 ? 5.328 15.969 -13.43 1 73.12 31 ILE B N 1
ATOM 1527 C CA . ILE B 1 31 ? 5.48 14.75 -12.641 1 73.12 31 ILE B CA 1
ATOM 1528 C C . ILE B 1 31 ? 4.586 14.82 -11.406 1 73.12 31 ILE B C 1
ATOM 1530 O O . ILE B 1 31 ? 4.773 15.688 -10.547 1 73.12 31 ILE B O 1
ATOM 1534 N N . LYS B 1 32 ? 3.654 13.914 -11.422 1 83.62 32 LYS B N 1
ATOM 1535 C CA . LYS B 1 32 ? 2.76 13.875 -10.266 1 83.62 32 LYS B CA 1
ATOM 1536 C C . LYS B 1 32 ? 3.258 12.891 -9.211 1 83.62 32 LYS B C 1
ATOM 1538 O O . LYS B 1 32 ? 3.785 11.828 -9.547 1 83.62 32 LYS B O 1
ATOM 1543 N N . ILE B 1 33 ? 3.117 13.375 -7.98 1 92.38 33 ILE B N 1
ATOM 1544 C CA . ILE B 1 33 ? 3.455 12.492 -6.867 1 92.38 33 ILE B CA 1
ATOM 1545 C C . ILE B 1 33 ? 2.471 11.32 -6.82 1 92.38 33 ILE B C 1
ATOM 1547 O O . ILE B 1 33 ? 1.375 11.398 -7.379 1 92.38 33 ILE B O 1
ATOM 1551 N N . TYR B 1 34 ? 2.857 10.281 -6.281 1 96.75 34 TYR B N 1
ATOM 1552 C CA . TYR B 1 34 ? 2.205 8.984 -6.418 1 96.75 34 TYR B CA 1
ATOM 1553 C C . TYR B 1 34 ? 0.753 9.055 -5.965 1 96.75 34 TYR B C 1
ATOM 1555 O O . TYR B 1 34 ? -0.119 8.406 -6.551 1 96.75 34 TYR B O 1
ATOM 1563 N N . ASP B 1 35 ? 0.494 9.867 -4.906 1 96.94 35 ASP B N 1
ATOM 1564 C CA . ASP B 1 35 ? -0.838 9.852 -4.309 1 96.94 35 ASP B CA 1
ATOM 1565 C C . ASP B 1 35 ? -1.649 11.07 -4.742 1 96.94 35 ASP B C 1
ATOM 1567 O O . ASP B 1 35 ? -2.666 11.398 -4.125 1 96.94 35 ASP B O 1
ATOM 1571 N N . ALA B 1 36 ? -1.229 11.758 -5.758 1 95.31 36 ALA B N 1
ATOM 1572 C CA . ALA B 1 36 ? -1.865 13.008 -6.168 1 95.31 36 ALA B CA 1
ATOM 1573 C C . ALA B 1 36 ? -3.307 12.766 -6.609 1 95.31 36 ALA B C 1
ATOM 1575 O O . ALA B 1 36 ? -4.215 13.492 -6.195 1 95.31 36 ALA B O 1
ATOM 1576 N N . ASN B 1 37 ? -3.525 11.773 -7.461 1 94.69 37 ASN B N 1
ATOM 1577 C CA . ASN B 1 37 ? -4.867 11.516 -7.969 1 94.69 37 ASN B CA 1
ATOM 1578 C C . ASN B 1 37 ? -5.824 11.117 -6.844 1 94.69 37 ASN B C 1
ATOM 1580 O O . ASN B 1 37 ? -6.973 11.57 -6.816 1 94.69 37 ASN B O 1
ATOM 1584 N N . LEU B 1 38 ? -5.359 10.32 -5.961 1 97 38 LEU B N 1
ATOM 1585 C CA . LEU B 1 38 ? -6.168 9.898 -4.824 1 97 38 LEU B CA 1
ATOM 1586 C C . LEU B 1 38 ? -6.59 11.094 -3.979 1 97 38 LEU B C 1
ATOM 1588 O O . LEU B 1 38 ? -7.773 11.258 -3.674 1 97 38 LEU B O 1
ATOM 1592 N N . ARG B 1 39 ? -5.629 11.953 -3.621 1 95.88 39 ARG B N 1
ATOM 1593 C CA . ARG B 1 39 ? -5.875 13.109 -2.771 1 95.88 39 ARG B CA 1
ATOM 1594 C C . ARG B 1 39 ? -6.836 14.086 -3.443 1 95.88 39 ARG B C 1
ATOM 1596 O O . ARG B 1 39 ? -7.781 14.57 -2.812 1 95.88 39 ARG B O 1
ATOM 1603 N N . GLN B 1 40 ? -6.691 14.258 -4.676 1 93.06 40 GLN B N 1
ATOM 1604 C CA . GLN B 1 40 ? -7.359 15.375 -5.332 1 93.06 40 GLN B CA 1
ATOM 1605 C C . GLN B 1 40 ? -8.703 14.945 -5.91 1 93.06 40 GLN B C 1
ATOM 1607 O O . GLN B 1 40 ? -9.633 15.758 -6.004 1 93.06 40 GLN B O 1
ATOM 1612 N N . HIS B 1 41 ? -8.836 13.648 -6.254 1 94.81 41 HIS B N 1
ATOM 1613 C CA . HIS B 1 41 ? -9.992 13.328 -7.078 1 94.81 41 HIS B CA 1
ATOM 1614 C C . HIS B 1 41 ? -10.789 12.172 -6.48 1 94.81 41 HIS B C 1
ATOM 1616 O O . HIS B 1 41 ? -11.953 11.961 -6.828 1 94.81 41 HIS B O 1
ATOM 1622 N N . GLU B 1 42 ? -10.203 11.477 -5.641 1 98 42 GLU B N 1
ATOM 1623 C CA . GLU B 1 42 ? -10.852 10.203 -5.348 1 98 42 GLU B CA 1
ATOM 1624 C C . GLU B 1 42 ? -11.352 10.156 -3.908 1 98 42 GLU B C 1
ATOM 1626 O O . GLU B 1 42 ? -12.312 9.438 -3.602 1 98 42 GLU B O 1
ATOM 1631 N N . LEU B 1 43 ? -10.703 10.875 -3.023 1 98.69 43 LEU B N 1
ATOM 1632 C CA . LEU B 1 43 ? -11.133 10.945 -1.63 1 98.69 43 LEU B CA 1
ATOM 1633 C C . LEU B 1 43 ? -12.039 12.148 -1.397 1 98.69 43 LEU B C 1
ATOM 1635 O O . LEU B 1 43 ? -11.773 13.234 -1.906 1 98.69 43 LEU B O 1
ATOM 1639 N N . THR B 1 44 ? -13.117 11.938 -0.68 1 98.75 44 THR B N 1
ATOM 1640 C CA . THR B 1 44 ? -13.984 13.016 -0.222 1 98.75 44 THR B CA 1
ATOM 1641 C C . THR B 1 44 ? -13.93 13.148 1.297 1 98.75 44 THR B C 1
ATOM 1643 O O . THR B 1 44 ? -14.32 12.234 2.018 1 98.75 44 THR B O 1
ATOM 1646 N N . LEU B 1 45 ? -13.508 14.273 1.778 1 98.88 45 LEU B N 1
ATOM 1647 C CA . LEU B 1 45 ? -13.438 14.508 3.217 1 98.88 45 LEU B CA 1
ATOM 1648 C C . LEU B 1 45 ? -14.828 14.648 3.818 1 98.88 45 LEU B C 1
ATOM 1650 O O . LEU B 1 45 ? -15.648 15.43 3.326 1 98.88 45 LEU B O 1
ATOM 1654 N N . VAL B 1 46 ? -15.07 13.898 4.805 1 98.88 46 VAL B N 1
ATOM 1655 C CA . VAL B 1 46 ? -16.359 13.93 5.5 1 98.88 46 VAL B CA 1
ATOM 1656 C C . VAL B 1 46 ? -16.234 14.758 6.773 1 98.88 46 VAL B C 1
ATOM 1658 O O . VAL B 1 46 ? -17.109 15.57 7.078 1 98.88 46 VAL B O 1
ATOM 1661 N N . SER B 1 47 ? -15.188 14.539 7.535 1 98.88 47 SER B N 1
ATOM 1662 C CA . SER B 1 47 ? -14.984 15.266 8.781 1 98.88 47 SER B CA 1
ATOM 1663 C C . SER B 1 47 ? -13.555 15.133 9.281 1 98.88 47 SER B C 1
ATOM 1665 O O . SER B 1 47 ? -12.812 14.25 8.836 1 98.88 47 SER B O 1
ATOM 1667 N N . ALA B 1 48 ? -13.188 16.016 10.141 1 98.94 48 ALA B N 1
ATOM 1668 C CA . ALA B 1 48 ? -11.914 15.992 10.852 1 98.94 48 ALA B CA 1
ATOM 1669 C C . ALA B 1 48 ? -12.031 16.688 12.203 1 98.94 48 ALA B C 1
ATOM 1671 O O . ALA B 1 48 ? -12.844 17.594 12.375 1 98.94 48 ALA B O 1
ATOM 1672 N N . ALA B 1 49 ? -11.203 16.234 13.133 1 98.81 49 ALA B N 1
ATOM 1673 C CA . ALA B 1 49 ? -11.219 16.844 14.469 1 98.81 49 ALA B CA 1
ATOM 1674 C C . ALA B 1 49 ? -9.828 16.812 15.102 1 98.81 49 ALA B C 1
ATOM 1676 O O . ALA B 1 49 ? -9.016 15.938 14.781 1 98.81 49 ALA B O 1
ATOM 1677 N N . SER B 1 50 ? -9.578 17.75 16 1 98.31 50 SER B N 1
ATOM 1678 C CA . SER B 1 50 ? -8.312 17.812 16.719 1 98.31 50 SER B CA 1
ATOM 1679 C C . SER B 1 50 ? -8.469 17.375 18.172 1 98.31 50 SER B C 1
ATOM 1681 O O . SER B 1 50 ? -7.484 17.109 18.859 1 98.31 50 SER B O 1
ATOM 1683 N N . GLU B 1 51 ? -9.688 17.453 18.625 1 97.44 51 GLU B N 1
ATOM 1684 C CA . GLU B 1 51 ? -9.992 17.062 20 1 97.44 51 GLU B CA 1
ATOM 1685 C C . GLU B 1 51 ? -11.109 16.016 20.031 1 97.44 51 GLU B C 1
ATOM 1687 O O . GLU B 1 51 ? -12.078 16.109 19.281 1 97.44 51 GLU B O 1
ATOM 1692 N N . PRO B 1 52 ? -11.031 14.953 20.859 1 97.38 52 PRO B N 1
ATOM 1693 C CA . PRO B 1 52 ? -9.945 14.742 21.812 1 97.38 52 PRO B CA 1
ATOM 1694 C C . PRO B 1 52 ? -8.664 14.242 21.141 1 97.38 52 PRO B C 1
ATOM 1696 O O . PRO B 1 52 ? -7.605 14.211 21.781 1 97.38 52 PRO B O 1
ATOM 1699 N N . ALA B 1 53 ? -8.742 13.789 19.953 1 98 53 ALA B N 1
ATOM 1700 C CA . ALA B 1 53 ? -7.594 13.32 19.188 1 98 53 ALA B CA 1
ATOM 1701 C C . ALA B 1 53 ? -7.699 13.75 17.719 1 98 53 ALA B C 1
ATOM 1703 O O . ALA B 1 53 ? -8.773 14.148 17.266 1 98 53 ALA B O 1
ATOM 1704 N N . GLY B 1 54 ? -6.566 13.766 17.016 1 98.81 54 GLY B N 1
ATOM 1705 C CA . GLY B 1 54 ? -6.633 13.984 15.586 1 98.81 54 GLY B CA 1
ATOM 1706 C C . GLY B 1 54 ? -7.395 12.898 14.852 1 98.81 54 GLY B C 1
ATOM 1707 O O . GLY B 1 54 ? -7.109 11.711 15.023 1 98.81 54 GLY B O 1
ATOM 1708 N N . THR B 1 55 ? -8.375 13.312 14.117 1 98.94 55 THR B N 1
ATOM 1709 C CA . THR B 1 55 ? -9.133 12.352 13.312 1 98.94 55 THR B CA 1
ATOM 1710 C C . THR B 1 55 ? -9.391 12.906 11.914 1 98.94 55 THR B C 1
ATOM 1712 O O . THR B 1 55 ? -9.359 14.117 11.703 1 98.94 55 THR B O 1
ATOM 1715 N N . SER B 1 56 ? -9.57 12.062 11.008 1 98.94 56 SER B N 1
ATOM 1716 C CA . SER B 1 56 ? -10.125 12.359 9.688 1 98.94 56 SER B CA 1
ATOM 1717 C C . SER B 1 56 ? -11.023 11.234 9.203 1 98.94 56 SER B C 1
ATOM 1719 O O . SER B 1 56 ? -10.773 10.062 9.492 1 98.94 56 SER B O 1
ATOM 1721 N N . THR B 1 57 ? -12.062 11.57 8.523 1 99 57 THR B N 1
ATOM 1722 C CA . THR B 1 57 ? -12.961 10.617 7.875 1 99 57 THR B CA 1
ATOM 1723 C C . THR B 1 57 ? -13.164 10.977 6.406 1 99 57 THR B C 1
ATOM 1725 O O . THR B 1 57 ? -13.453 12.125 6.074 1 99 57 THR B O 1
ATOM 1728 N N . PHE B 1 58 ? -12.992 10.016 5.578 1 98.94 58 PHE B N 1
ATOM 1729 C CA . PHE B 1 58 ? -13.172 10.188 4.141 1 98.94 58 PHE B CA 1
ATOM 1730 C C . PHE B 1 58 ? -14.172 9.172 3.598 1 98.94 58 PHE B C 1
ATOM 1732 O O . PHE B 1 58 ? -14.398 8.125 4.207 1 98.94 58 PHE B O 1
ATOM 1739 N N . GLU B 1 59 ? -14.75 9.508 2.492 1 98.94 59 GLU B N 1
ATOM 1740 C CA . GLU B 1 59 ? -15.445 8.547 1.643 1 98.94 59 GLU B CA 1
ATOM 1741 C C . GLU B 1 59 ? -14.664 8.281 0.36 1 98.94 59 GLU B C 1
ATOM 1743 O O . GLU B 1 59 ? -14.008 9.18 -0.174 1 98.94 59 GLU B O 1
ATOM 1748 N N . TYR B 1 60 ? -14.734 7.098 -0.12 1 98.94 60 TYR B N 1
ATOM 1749 C CA . TYR B 1 60 ? -14.094 6.617 -1.338 1 98.94 60 TYR B CA 1
ATOM 1750 C C . TYR B 1 60 ? -14.953 5.566 -2.033 1 98.94 60 TYR B C 1
ATOM 1752 O O . TYR B 1 60 ? -15.453 4.645 -1.389 1 98.94 60 TYR B O 1
ATOM 1760 N N . THR B 1 61 ? -15.156 5.707 -3.297 1 98.94 61 THR B N 1
ATOM 1761 C CA . THR B 1 61 ? -15.836 4.691 -4.09 1 98.94 61 THR B CA 1
ATOM 1762 C C . THR B 1 61 ? -14.836 3.814 -4.828 1 98.94 61 THR B C 1
ATOM 1764 O O . THR B 1 61 ? -13.992 4.32 -5.574 1 98.94 61 THR B O 1
ATOM 1767 N N . VAL B 1 62 ? -14.969 2.535 -4.645 1 98.81 62 VAL B N 1
ATOM 1768 C CA . VAL B 1 62 ? -14.031 1.617 -5.285 1 98.81 62 VAL B CA 1
ATOM 1769 C C . VAL B 1 62 ? -14.133 1.755 -6.801 1 98.81 62 VAL B C 1
ATOM 1771 O O . VAL B 1 62 ? -15.141 1.375 -7.402 1 98.81 62 VAL B O 1
ATOM 1774 N N . ALA B 1 63 ? -13.109 2.273 -7.363 1 97.75 63 ALA B N 1
ATOM 1775 C CA . ALA B 1 63 ? -13.055 2.467 -8.812 1 97.75 63 ALA B CA 1
ATOM 1776 C C . ALA B 1 63 ? -12.688 1.171 -9.523 1 97.75 63 ALA B C 1
ATOM 1778 O O . ALA B 1 63 ? -11.938 0.35 -8.984 1 97.75 63 ALA B O 1
ATOM 1779 N N . ALA B 1 64 ? -13.109 1.029 -10.711 1 96.12 64 ALA B N 1
ATOM 1780 C CA . ALA B 1 64 ? -12.805 -0.157 -11.508 1 96.12 64 ALA B CA 1
ATOM 1781 C C . ALA B 1 64 ? -11.297 -0.301 -11.719 1 96.12 64 ALA B C 1
ATOM 1783 O O . ALA B 1 64 ? -10.766 -1.414 -11.711 1 96.12 64 ALA B O 1
ATOM 1784 N N . SER B 1 65 ? -10.625 0.8 -11.891 1 95.56 65 SER B N 1
ATOM 1785 C CA . SER B 1 65 ? -9.195 0.779 -12.164 1 95.56 65 SER B CA 1
ATOM 1786 C C . SER B 1 65 ? -8.398 0.448 -10.906 1 95.56 65 SER B C 1
ATOM 1788 O O . SER B 1 65 ? -7.176 0.306 -10.961 1 95.56 65 SER B O 1
ATOM 1790 N N . HIS B 1 66 ? -9.07 0.325 -9.711 1 98.19 66 HIS B N 1
ATOM 1791 C CA . HIS B 1 66 ? -8.391 0.106 -8.445 1 98.19 66 HIS B CA 1
ATOM 1792 C C . HIS B 1 66 ? -8.594 -1.321 -7.949 1 98.19 66 HIS B C 1
ATOM 1794 O O . HIS B 1 66 ? -8.289 -1.632 -6.797 1 98.19 66 HIS B O 1
ATOM 1800 N N . THR B 1 67 ? -9.102 -2.203 -8.836 1 96.88 67 THR B N 1
ATOM 1801 C CA . THR B 1 67 ? -9.5 -3.527 -8.375 1 96.88 67 THR B CA 1
ATOM 1802 C C . THR B 1 67 ? -8.43 -4.562 -8.711 1 96.88 67 THR B C 1
ATOM 1804 O O . THR B 1 67 ? -7.551 -4.309 -9.539 1 96.88 67 THR B O 1
ATOM 1807 N N . ASN B 1 68 ? -8.516 -5.652 -8.008 1 94.5 68 ASN B N 1
ATOM 1808 C CA . ASN B 1 68 ? -7.777 -6.859 -8.367 1 94.5 68 ASN B CA 1
ATOM 1809 C C . ASN B 1 68 ? -8.523 -7.684 -9.414 1 94.5 68 ASN B C 1
ATOM 1811 O O . ASN B 1 68 ? -9.547 -7.246 -9.93 1 94.5 68 ASN B O 1
ATOM 1815 N N . LEU B 1 69 ? -7.977 -8.82 -9.727 1 89 69 LEU B N 1
ATOM 1816 C CA . LEU B 1 69 ? -8.516 -9.664 -10.781 1 89 69 LEU B CA 1
ATOM 1817 C C . LEU B 1 69 ? -9.914 -10.156 -10.422 1 89 69 LEU B C 1
ATOM 1819 O O . LEU B 1 69 ? -10.688 -10.547 -11.305 1 89 69 LEU B O 1
ATOM 1823 N N . MET B 1 70 ? -10.25 -10.133 -9.133 1 91 70 MET B N 1
ATOM 1824 C CA . MET B 1 70 ? -11.539 -10.641 -8.68 1 91 70 MET B CA 1
ATOM 1825 C C . MET B 1 70 ? -12.578 -9.516 -8.617 1 91 70 MET B C 1
ATOM 1827 O O . MET B 1 70 ? -13.711 -9.734 -8.18 1 91 70 MET B O 1
ATOM 1831 N N . GLY B 1 71 ? -12.203 -8.297 -8.914 1 94.62 71 GLY B N 1
ATOM 1832 C CA . GLY B 1 71 ? -13.133 -7.184 -8.945 1 94.62 71 GLY B CA 1
ATOM 1833 C C . GLY B 1 71 ? -13.297 -6.508 -7.598 1 94.62 71 GLY B C 1
ATOM 1834 O O . GLY B 1 71 ? -14.25 -5.746 -7.391 1 94.62 71 GLY B O 1
ATOM 1835 N N . ASN B 1 72 ? -12.461 -6.867 -6.688 1 97.56 72 ASN B N 1
ATOM 1836 C CA . ASN B 1 72 ? -12.43 -6.203 -5.387 1 97.56 72 ASN B CA 1
ATOM 1837 C C . ASN B 1 72 ? -11.312 -5.168 -5.312 1 97.56 72 ASN B C 1
ATOM 1839 O O . ASN B 1 72 ? -10.359 -5.215 -6.102 1 97.56 72 ASN B O 1
ATOM 1843 N N . LEU B 1 73 ? -11.461 -4.242 -4.348 1 98.69 73 LEU B N 1
ATOM 1844 C CA . LEU B 1 73 ? -10.367 -3.309 -4.098 1 98.69 73 LEU B CA 1
ATOM 1845 C C . LEU B 1 73 ? -9.047 -4.055 -3.918 1 98.69 73 LEU B C 1
ATOM 1847 O O . LEU B 1 73 ? -8.953 -4.969 -3.094 1 98.69 73 LEU B O 1
ATOM 1851 N N . HIS B 1 74 ? -8.086 -3.711 -4.734 1 98.75 74 HIS B N 1
ATOM 1852 C CA . HIS B 1 74 ? -6.77 -4.336 -4.66 1 98.75 74 HIS B CA 1
ATOM 1853 C C . HIS B 1 74 ? -6.113 -4.074 -3.307 1 98.75 74 HIS B C 1
ATOM 1855 O O . HIS B 1 74 ? -6.156 -2.955 -2.795 1 98.75 74 HIS B O 1
ATOM 1861 N N . GLY B 1 75 ? -5.438 -5.039 -2.752 1 98.75 75 GLY B N 1
ATOM 1862 C CA . GLY B 1 75 ? -4.801 -4.895 -1.455 1 98.75 75 GLY B CA 1
ATOM 1863 C C . GLY B 1 75 ? -3.781 -3.77 -1.413 1 98.75 75 GLY B C 1
ATOM 1864 O O . GLY B 1 75 ? -3.68 -3.055 -0.415 1 98.75 75 GLY B O 1
ATOM 1865 N N . GLY B 1 76 ? -3.012 -3.66 -2.465 1 98.81 76 GLY B N 1
ATOM 1866 C CA . GLY B 1 76 ? -2.061 -2.566 -2.564 1 98.81 76 GLY B CA 1
ATOM 1867 C C . GLY B 1 76 ? -2.723 -1.201 -2.605 1 98.81 76 GLY B C 1
ATOM 1868 O O . GLY B 1 76 ? -2.168 -0.221 -2.105 1 98.81 76 GLY B O 1
ATOM 1869 N N . CYS B 1 77 ? -3.867 -1.112 -3.211 1 98.88 77 CYS B N 1
ATOM 1870 C CA . CYS B 1 77 ? -4.598 0.151 -3.236 1 98.88 77 CYS B CA 1
ATOM 1871 C C . CYS B 1 77 ? -5.137 0.498 -1.854 1 98.88 77 CYS B C 1
ATOM 1873 O O . CYS B 1 77 ? -5.07 1.652 -1.429 1 98.88 77 CYS B O 1
ATOM 1875 N N . ALA B 1 78 ? -5.676 -0.509 -1.188 1 98.94 78 ALA B N 1
ATOM 1876 C CA . ALA B 1 78 ? -6.109 -0.295 0.19 1 98.94 78 ALA B CA 1
ATOM 1877 C C . ALA B 1 78 ? -4.961 0.233 1.049 1 98.94 78 ALA B C 1
ATOM 1879 O O . ALA B 1 78 ? -5.164 1.106 1.896 1 98.94 78 ALA B O 1
ATOM 1880 N N . ALA B 1 79 ? -3.77 -0.295 0.834 1 98.94 79 ALA B N 1
ATOM 1881 C CA . ALA B 1 79 ? -2.596 0.16 1.573 1 98.94 79 ALA B CA 1
ATOM 1882 C C . ALA B 1 79 ? -2.312 1.634 1.301 1 98.94 79 ALA B C 1
ATOM 1884 O O . ALA B 1 79 ? -1.994 2.393 2.221 1 98.94 79 ALA B O 1
ATOM 1885 N N . LEU B 1 80 ? -2.414 2.033 0.036 1 98.94 80 LEU B N 1
ATOM 1886 C CA . LEU B 1 80 ? -2.219 3.438 -0.301 1 98.94 80 LEU B CA 1
ATOM 1887 C C . LEU B 1 80 ? -3.258 4.312 0.391 1 98.94 80 LEU B C 1
ATOM 1889 O O . LEU B 1 80 ? -2.926 5.367 0.936 1 98.94 80 LEU B O 1
ATOM 1893 N N . ILE B 1 81 ? -4.484 3.875 0.343 1 98.94 81 ILE B N 1
ATOM 1894 C CA . ILE B 1 81 ? -5.562 4.633 0.964 1 98.94 81 ILE B CA 1
ATOM 1895 C C . ILE B 1 81 ? -5.285 4.805 2.455 1 98.94 81 ILE B C 1
ATOM 1897 O O . ILE B 1 81 ? -5.367 5.914 2.988 1 98.94 81 ILE B O 1
ATOM 1901 N N . PHE B 1 82 ? -4.906 3.693 3.113 1 98.94 82 PHE B N 1
ATOM 1902 C CA . PHE B 1 82 ? -4.555 3.787 4.527 1 98.94 82 PHE B CA 1
ATOM 1903 C C . PHE B 1 82 ? -3.371 4.727 4.727 1 98.94 82 PHE B C 1
ATOM 1905 O O . PHE B 1 82 ? -3.389 5.57 5.625 1 98.94 82 PHE B O 1
ATOM 1912 N N . ASP B 1 83 ? -2.309 4.562 3.969 1 98.94 83 ASP B N 1
ATOM 1913 C CA . ASP B 1 83 ? -1.118 5.398 4.086 1 98.94 83 ASP B CA 1
ATOM 1914 C C . ASP B 1 83 ? -1.483 6.883 4.074 1 98.94 83 ASP B C 1
ATOM 1916 O O . ASP B 1 83 ? -1.095 7.629 4.977 1 98.94 83 ASP B O 1
ATOM 1920 N N . VAL B 1 84 ? -2.301 7.281 3.152 1 98.75 84 VAL B N 1
ATOM 1921 C CA . VAL B 1 84 ? -2.662 8.68 2.961 1 98.75 84 VAL B CA 1
ATOM 1922 C C . VAL B 1 84 ? -3.598 9.133 4.082 1 98.75 84 VAL B C 1
ATOM 1924 O O . VAL B 1 84 ? -3.354 10.148 4.73 1 98.75 84 VAL B O 1
ATOM 1927 N N . CYS B 1 85 ? -4.617 8.375 4.387 1 98.94 85 CYS B N 1
ATOM 1928 C CA . CYS B 1 85 ? -5.672 8.82 5.289 1 98.94 85 CYS B CA 1
ATOM 1929 C C . CYS B 1 85 ? -5.188 8.828 6.734 1 98.94 85 CYS B C 1
ATOM 1931 O O . CYS B 1 85 ? -5.531 9.727 7.504 1 98.94 85 CYS B O 1
ATOM 1933 N N . THR B 1 86 ? -4.383 7.809 7.121 1 98.94 86 THR B N 1
ATOM 1934 C CA . THR B 1 86 ? -3.84 7.82 8.477 1 98.94 86 THR B CA 1
ATOM 1935 C C . THR B 1 86 ? -2.854 8.969 8.648 1 98.94 86 THR B C 1
ATOM 1937 O O . THR B 1 86 ? -2.852 9.641 9.68 1 98.94 86 THR B O 1
ATOM 1940 N N . THR B 1 87 ? -2.006 9.227 7.668 1 98.69 87 THR B N 1
ATOM 1941 C CA . THR B 1 87 ? -1.095 10.359 7.727 1 98.69 87 THR B CA 1
ATOM 1942 C C . THR B 1 87 ? -1.868 11.672 7.871 1 98.69 87 THR B C 1
ATOM 1944 O O . THR B 1 87 ? -1.501 12.531 8.672 1 98.69 87 THR B O 1
ATOM 1947 N N . THR B 1 88 ? -2.949 11.789 7.176 1 98.44 88 THR B N 1
ATOM 1948 C CA . THR B 1 88 ? -3.768 13 7.141 1 98.44 88 THR B CA 1
ATOM 1949 C C . THR B 1 88 ? -4.41 13.258 8.5 1 98.44 88 THR B C 1
ATOM 1951 O O . THR B 1 88 ? -4.656 14.406 8.867 1 98.44 88 THR B O 1
ATOM 1954 N N . ALA B 1 89 ? -4.645 12.266 9.273 1 98.88 89 ALA B N 1
ATOM 1955 C CA . ALA B 1 89 ? -5.242 12.398 10.594 1 98.88 89 ALA B CA 1
ATOM 1956 C C . ALA B 1 89 ? -4.328 13.18 11.531 1 98.88 89 ALA B C 1
ATOM 1958 O O . ALA B 1 89 ? -4.762 13.641 12.594 1 98.88 89 ALA B O 1
ATOM 1959 N N . LEU B 1 90 ? -3.082 13.359 11.156 1 98.69 90 LEU B N 1
ATOM 1960 C CA . LEU B 1 90 ? -2.143 14.133 11.969 1 98.69 90 LEU B CA 1
ATOM 1961 C C . LEU B 1 90 ? -2.35 15.625 11.758 1 98.69 90 LEU B C 1
ATOM 1963 O O . LEU B 1 90 ? -1.938 16.438 12.594 1 98.69 90 LEU B O 1
ATOM 1967 N N . LEU B 1 91 ? -2.945 15.992 10.656 1 98.5 91 LEU B N 1
ATOM 1968 C CA . LEU B 1 91 ? -3.031 17.391 10.273 1 98.5 91 LEU B CA 1
ATOM 1969 C C . LEU B 1 91 ? -3.797 18.203 11.312 1 98.5 91 LEU B C 1
ATOM 1971 O O . LEU B 1 91 ? -3.371 19.297 11.703 1 98.5 91 LEU B O 1
ATOM 1975 N N . PRO B 1 92 ? -4.906 17.672 11.836 1 98.62 92 PRO B N 1
ATOM 1976 C CA . PRO B 1 92 ? -5.676 18.438 12.812 1 98.62 92 PRO B CA 1
ATOM 1977 C C . PRO B 1 92 ? -4.859 18.797 14.055 1 98.62 92 PRO B C 1
ATOM 1979 O O . PRO B 1 92 ? -5.117 19.828 14.688 1 98.62 92 PRO B O 1
ATOM 1982 N N . VAL B 1 93 ? -3.861 18.016 14.422 1 97.88 93 VAL B N 1
ATOM 1983 C CA . VAL B 1 93 ? -3.119 18.266 15.648 1 97.88 93 VAL B CA 1
ATOM 1984 C C . VAL B 1 93 ? -1.757 18.875 15.32 1 97.88 93 VAL B C 1
ATOM 1986 O O . VAL B 1 93 ? -1.01 19.266 16.219 1 97.88 93 VAL B O 1
ATOM 1989 N N . ALA B 1 94 ? -1.392 18.953 14.031 1 97.12 94 ALA B N 1
ATOM 1990 C CA . ALA B 1 94 ? -0.109 19.5 13.609 1 97.12 94 ALA B CA 1
ATOM 1991 C C . ALA B 1 94 ? -0.041 21 13.883 1 97.12 94 ALA B C 1
ATOM 1993 O O . ALA B 1 94 ? -1.042 21.703 13.742 1 97.12 94 ALA B O 1
ATOM 1994 N N . ARG B 1 95 ? 1.034 21.422 14.266 1 94.44 95 ARG B N 1
ATOM 1995 C CA . ARG B 1 95 ? 1.353 22.828 14.484 1 94.44 95 ARG B CA 1
ATOM 1996 C C . ARG B 1 95 ? 2.844 23.094 14.289 1 94.44 95 ARG B C 1
ATOM 1998 O O . ARG B 1 95 ? 3.631 22.156 14.156 1 94.44 95 ARG B O 1
ATOM 2005 N N . GLU B 1 96 ? 3.182 24.312 14.211 1 91.88 96 GLU B N 1
ATOM 2006 C CA . GLU B 1 96 ? 4.59 24.641 14.016 1 91.88 96 GLU B CA 1
ATOM 2007 C C . GLU B 1 96 ? 5.473 23.906 15.016 1 91.88 96 GLU B C 1
ATOM 2009 O O . GLU B 1 96 ? 5.23 23.953 16.219 1 91.88 96 GLU B O 1
ATOM 2014 N N . GLY B 1 97 ? 6.438 23.172 14.523 1 91.31 97 GLY B N 1
ATOM 2015 C CA . GLY B 1 97 ? 7.371 22.438 15.367 1 91.31 97 GLY B CA 1
ATOM 2016 C C . GLY B 1 97 ? 6.844 21.094 15.797 1 91.31 97 GLY B C 1
ATOM 2017 O O . GLY B 1 97 ? 7.5 20.375 16.562 1 91.31 97 GLY B O 1
ATOM 2018 N N . PHE B 1 98 ? 5.641 20.828 15.484 1 95.25 98 PHE B N 1
ATOM 2019 C CA . PHE B 1 98 ? 4.996 19.578 15.844 1 95.25 98 PHE B CA 1
ATOM 2020 C C . PHE B 1 98 ? 4.297 18.953 14.633 1 95.25 98 PHE B C 1
ATOM 2022 O O . PHE B 1 98 ? 3.191 19.375 14.273 1 95.25 98 PHE B O 1
ATOM 2029 N N . TRP B 1 99 ? 4.992 17.953 14.008 1 95.69 99 TRP B N 1
ATOM 2030 C CA . TRP B 1 99 ? 4.5 17.25 12.828 1 95.69 99 TRP B CA 1
ATOM 2031 C C . TRP B 1 99 ? 4.23 18.203 11.68 1 95.69 99 TRP B C 1
ATOM 2033 O O . TRP B 1 99 ? 3.182 18.141 11.031 1 95.69 99 TRP B O 1
ATOM 2043 N N . ASP B 1 100 ? 5.227 19.062 11.375 1 93.56 100 ASP B N 1
ATOM 2044 C CA . ASP B 1 100 ? 5.141 20.109 10.359 1 93.56 100 ASP B CA 1
ATOM 2045 C C . ASP B 1 100 ? 4.922 19.516 8.969 1 93.56 100 ASP B C 1
ATOM 2047 O O . ASP B 1 100 ? 4.125 20.031 8.188 1 93.56 100 ASP B O 1
ATOM 2051 N N . TYR B 1 101 ? 5.59 18.359 8.727 1 92.69 101 TYR B N 1
ATOM 2052 C CA . TYR B 1 101 ? 5.562 17.766 7.395 1 92.69 101 TYR B CA 1
ATOM 2053 C C . TYR B 1 101 ? 5.016 16.344 7.449 1 92.69 101 TYR B C 1
ATOM 2055 O O . TYR B 1 101 ? 5.207 15.562 6.512 1 92.69 101 TYR B O 1
ATOM 2063 N N . LEU B 1 102 ? 4.484 15.945 8.594 1 96 102 LEU B N 1
ATOM 2064 C CA . LEU B 1 102 ? 3.68 14.742 8.805 1 96 102 LEU B CA 1
ATOM 2065 C C . LEU B 1 102 ? 4.559 13.5 8.828 1 96 102 LEU B C 1
ATOM 2067 O O . LEU B 1 102 ? 4.047 12.375 8.82 1 96 102 LEU B O 1
ATOM 2071 N N . GLY B 1 103 ? 5.871 13.633 8.766 1 96.19 103 GLY B N 1
ATOM 2072 C CA . GLY B 1 103 ? 6.801 12.539 9.008 1 96.19 103 GLY B CA 1
ATOM 2073 C C . GLY B 1 103 ? 6.809 11.508 7.895 1 96.19 103 GLY B C 1
ATOM 2074 O O . GLY B 1 103 ? 6.352 11.781 6.785 1 96.19 103 GLY B O 1
ATOM 2075 N N . VAL B 1 104 ? 7.527 10.32 8.227 1 97.38 104 VAL B N 1
ATOM 2076 C CA . VAL B 1 104 ? 7.641 9.195 7.301 1 97.38 104 VAL B CA 1
ATOM 2077 C C . VAL B 1 104 ? 7.16 7.918 7.98 1 97.38 104 VAL B C 1
ATOM 2079 O O . VAL B 1 104 ? 7.133 7.832 9.211 1 97.38 104 VAL B O 1
ATOM 2082 N N . SER B 1 105 ? 6.723 7.031 7.16 1 98.62 105 SER B N 1
ATOM 2083 C CA . SER B 1 105 ? 6.262 5.754 7.691 1 98.62 105 SER B CA 1
ATOM 2084 C C . SER B 1 105 ? 7.41 4.961 8.305 1 98.62 105 SER B C 1
ATOM 2086 O O . SER B 1 105 ? 8.5 4.883 7.723 1 98.62 105 SER B O 1
ATOM 2088 N N . ARG B 1 106 ? 7.117 4.438 9.414 1 98.75 106 ARG B N 1
ATOM 2089 C CA . ARG B 1 106 ? 8.023 3.467 10.023 1 98.75 106 ARG B CA 1
ATOM 2090 C C . ARG B 1 106 ? 7.465 2.051 9.906 1 98.75 106 ARG B C 1
ATOM 2092 O O . ARG B 1 106 ? 8.219 1.095 9.719 1 98.75 106 ARG B O 1
ATOM 2099 N N . ASN B 1 107 ? 6.195 1.982 10.125 1 98.94 107 ASN B N 1
ATOM 2100 C CA . ASN B 1 107 ? 5.504 0.707 9.984 1 98.94 107 ASN B CA 1
ATOM 2101 C C . ASN B 1 107 ? 4.059 0.901 9.531 1 98.94 107 ASN B C 1
ATOM 2103 O O . ASN B 1 107 ? 3.387 1.835 9.977 1 98.94 107 ASN B O 1
ATOM 2107 N N . LEU B 1 108 ? 3.596 0.121 8.68 1 98.94 108 LEU B N 1
ATOM 2108 C CA . LEU B 1 108 ? 2.199 0.024 8.266 1 98.94 108 LEU B CA 1
ATOM 2109 C C . LEU B 1 108 ? 1.721 -1.423 8.305 1 98.94 108 LEU B C 1
ATOM 2111 O O . LEU B 1 108 ? 2.213 -2.264 7.551 1 98.94 108 LEU B O 1
ATOM 2115 N N . ASN B 1 109 ? 0.812 -1.693 9.211 1 99 109 ASN B N 1
ATOM 2116 C CA . ASN B 1 109 ? 0.225 -3.016 9.398 1 99 109 ASN B CA 1
ATOM 2117 C C . ASN B 1 109 ? -1.255 -3.031 9.031 1 99 109 ASN B C 1
ATOM 2119 O O . ASN B 1 109 ? -2.057 -2.312 9.625 1 99 109 ASN B O 1
ATOM 2123 N N . ILE B 1 110 ? -1.619 -3.848 8.07 1 99 110 ILE B N 1
ATOM 2124 C CA . ILE B 1 110 ? -2.984 -3.838 7.559 1 99 110 ILE B CA 1
ATOM 2125 C C . ILE B 1 110 ? -3.594 -5.234 7.684 1 99 110 ILE B C 1
ATOM 2127 O O . ILE B 1 110 ? -2.969 -6.227 7.301 1 99 110 ILE B O 1
ATOM 2131 N N . SER B 1 111 ? -4.758 -5.324 8.172 1 99 111 SER B N 1
ATOM 2132 C CA . SER B 1 111 ? -5.57 -6.535 8.172 1 99 111 SER B CA 1
ATOM 2133 C C . SER B 1 111 ? -6.68 -6.457 7.129 1 99 111 SER B C 1
ATOM 2135 O O . SER B 1 111 ? -7.441 -5.484 7.094 1 99 111 SER B O 1
ATOM 2137 N N . TYR B 1 112 ? -6.738 -7.445 6.305 1 98.94 112 TYR B N 1
ATOM 2138 C CA . TYR B 1 112 ? -7.754 -7.562 5.266 1 98.94 112 TYR B CA 1
ATOM 2139 C C . TYR B 1 112 ? -8.844 -8.547 5.672 1 98.94 112 TYR B C 1
ATOM 2141 O O . TYR B 1 112 ? -8.625 -9.766 5.668 1 98.94 112 TYR B O 1
ATOM 2149 N N . LEU B 1 113 ? -10.016 -8.039 5.93 1 98.88 113 LEU B N 1
ATOM 2150 C CA . LEU B 1 113 ? -11.016 -8.828 6.641 1 98.88 113 LEU B CA 1
ATOM 2151 C C . LEU B 1 113 ? -12.156 -9.227 5.707 1 98.88 113 LEU B C 1
ATOM 2153 O O . LEU B 1 113 ? -12.664 -10.344 5.789 1 98.88 113 LEU B O 1
ATOM 2157 N N . ARG B 1 114 ? -12.578 -8.305 4.871 1 98.62 114 ARG B N 1
ATOM 2158 C CA . ARG B 1 114 ? -13.664 -8.523 3.92 1 98.62 114 ARG B CA 1
ATOM 2159 C C . ARG B 1 114 ? -13.375 -7.836 2.59 1 98.62 114 ARG B C 1
ATOM 2161 O O . ARG B 1 114 ? -12.75 -6.773 2.557 1 98.62 114 ARG B O 1
ATOM 2168 N N . PRO B 1 115 ? -13.836 -8.492 1.514 1 98.19 115 PRO B N 1
ATOM 2169 C CA . PRO B 1 115 ? -13.633 -7.828 0.225 1 98.19 115 PRO B CA 1
ATOM 2170 C C . PRO B 1 115 ? -14.453 -6.547 0.089 1 98.19 115 PRO B C 1
ATOM 2172 O O . PRO B 1 115 ? -15.438 -6.363 0.81 1 98.19 115 PRO B O 1
ATOM 2175 N N . ALA B 1 116 ? -14.039 -5.637 -0.721 1 98.75 116 ALA B N 1
ATOM 2176 C CA . ALA B 1 116 ? -14.758 -4.434 -1.134 1 98.75 116 ALA B CA 1
ATOM 2177 C C . ALA B 1 116 ? -14.938 -4.391 -2.648 1 98.75 116 ALA B C 1
ATOM 2179 O O . ALA B 1 116 ? -14.039 -3.953 -3.373 1 98.75 116 ALA B O 1
ATOM 2180 N N . PRO B 1 117 ? -16.078 -4.773 -3.162 1 98.31 117 PRO B N 1
ATOM 2181 C CA . PRO B 1 117 ? -16.297 -4.855 -4.609 1 98.31 117 PRO B CA 1
ATOM 2182 C C . PRO B 1 117 ? -16.312 -3.486 -5.281 1 98.31 117 PRO B C 1
ATOM 2184 O O . PRO B 1 117 ? -16.641 -2.482 -4.645 1 98.31 117 PRO B O 1
ATOM 2187 N N . VAL B 1 118 ? -15.992 -3.539 -6.555 1 98.31 118 VAL B N 1
ATOM 2188 C CA . VAL B 1 118 ? -16.047 -2.336 -7.379 1 98.31 118 VAL B CA 1
ATOM 2189 C C . VAL B 1 118 ? -17.406 -1.646 -7.195 1 98.31 118 VAL B C 1
ATOM 2191 O O . VAL B 1 118 ? -18.438 -2.307 -7.109 1 98.31 118 VAL B O 1
ATOM 2194 N N . GLY B 1 119 ? -17.359 -0.365 -7.062 1 98.62 119 GLY B N 1
ATOM 2195 C CA . GLY B 1 119 ? -18.578 0.423 -6.926 1 98.62 119 GLY B CA 1
ATOM 2196 C C . GLY B 1 119 ? -19 0.625 -5.48 1 98.62 119 GLY B C 1
ATOM 2197 O O . GLY B 1 119 ? -19.844 1.475 -5.188 1 98.62 119 GLY B O 1
ATOM 2198 N N . THR B 1 120 ? -18.484 -0.132 -4.555 1 98.81 120 THR B N 1
ATOM 2199 C CA . THR B 1 120 ? -18.797 0.013 -3.137 1 98.81 120 THR B CA 1
ATOM 2200 C C . THR B 1 120 ? -18.312 1.363 -2.613 1 98.81 120 THR B C 1
ATOM 2202 O O . THR B 1 120 ? -17.203 1.792 -2.914 1 98.81 120 THR B O 1
ATOM 2205 N N . VAL B 1 121 ? -19.188 2.07 -1.934 1 98.94 121 VAL B N 1
ATOM 2206 C CA . VAL B 1 121 ? -18.766 3.279 -1.229 1 98.94 121 VAL B CA 1
ATOM 2207 C C . VAL B 1 121 ? -18.188 2.91 0.137 1 98.94 121 VAL B C 1
ATOM 2209 O O . VAL B 1 121 ? -18.875 2.275 0.95 1 98.94 121 VAL B O 1
ATOM 2212 N N . LEU B 1 122 ? -16.969 3.334 0.363 1 98.94 122 LEU B N 1
ATOM 2213 C CA . LEU B 1 122 ? -16.25 3.033 1.599 1 98.94 122 LEU B CA 1
ATOM 2214 C C . LEU B 1 122 ? -16.109 4.281 2.461 1 98.94 122 LEU B C 1
ATOM 2216 O O . LEU B 1 122 ? -16.016 5.395 1.939 1 98.94 122 LEU B O 1
ATOM 2220 N N . VAL B 1 123 ? -16.125 4.07 3.781 1 99 123 VAL B N 1
ATOM 2221 C CA . VAL B 1 123 ? -15.789 5.094 4.766 1 99 123 VAL B CA 1
ATOM 2222 C C . VAL B 1 123 ? -14.445 4.77 5.41 1 99 123 VAL B C 1
ATOM 2224 O O . VAL B 1 123 ? -14.25 3.666 5.926 1 99 123 VAL B O 1
ATOM 2227 N N . ILE B 1 124 ? -13.523 5.691 5.324 1 99 124 ILE B N 1
ATOM 2228 C CA . ILE B 1 124 ? -12.195 5.547 5.918 1 99 124 ILE B CA 1
ATOM 2229 C C . ILE B 1 124 ? -12.094 6.434 7.16 1 99 124 ILE B C 1
ATOM 2231 O O . ILE B 1 124 ? -12.109 7.66 7.055 1 99 124 ILE B O 1
ATOM 2235 N N . HIS B 1 125 ? -12.016 5.805 8.266 1 98.94 125 HIS B N 1
ATOM 2236 C CA . HIS B 1 125 ? -11.828 6.535 9.516 1 98.94 125 HIS B CA 1
ATOM 2237 C C . HIS B 1 125 ? -10.422 6.312 10.07 1 98.94 125 HIS B C 1
ATOM 2239 O O . HIS B 1 125 ? -9.977 5.172 10.211 1 98.94 125 HIS B O 1
ATOM 2245 N N . SER B 1 126 ? -9.734 7.406 10.352 1 99 126 SER B N 1
ATOM 2246 C CA . SER B 1 126 ? -8.398 7.367 10.938 1 99 126 SER B CA 1
ATOM 2247 C C . SER B 1 126 ? -8.344 8.164 12.234 1 99 126 SER B C 1
ATOM 2249 O O . SER B 1 126 ? -8.945 9.242 12.336 1 99 126 SER B O 1
ATOM 2251 N N . GLU B 1 127 ? -7.559 7.637 13.164 1 98.94 127 GLU B N 1
ATOM 2252 C CA . GLU B 1 127 ? -7.461 8.266 14.477 1 98.94 127 GLU B CA 1
ATOM 2253 C C . GLU B 1 127 ? -6.035 8.18 15.023 1 98.94 127 GLU B C 1
ATOM 2255 O O . GLU B 1 127 ? -5.441 7.105 15.062 1 98.94 127 GLU B O 1
ATOM 2260 N N . VAL B 1 128 ? -5.562 9.352 15.492 1 98.94 128 VAL B N 1
ATOM 2261 C CA . VAL B 1 128 ? -4.281 9.391 16.188 1 98.94 128 VAL B CA 1
ATOM 2262 C C . VAL B 1 128 ? -4.449 8.828 17.594 1 98.94 128 VAL B C 1
ATOM 2264 O O . VAL B 1 128 ? -5.117 9.438 18.438 1 98.94 128 VAL B O 1
ATOM 2267 N N . VAL B 1 129 ? -3.84 7.707 17.812 1 98.94 129 VAL B N 1
ATOM 2268 C CA . VAL B 1 129 ? -3.881 7.094 19.141 1 98.94 129 VAL B CA 1
ATOM 2269 C C . VAL B 1 129 ? -2.943 7.84 20.078 1 98.94 129 VAL B C 1
ATOM 2271 O O . VAL B 1 129 ? -3.307 8.133 21.219 1 98.94 129 VAL B O 1
ATOM 2274 N N . GLN B 1 130 ? -1.787 8.133 19.516 1 98.69 130 GLN B N 1
ATOM 2275 C CA . GLN B 1 130 ? -0.755 8.867 20.25 1 98.69 130 GLN B CA 1
ATOM 2276 C C . GLN B 1 130 ? 0.213 9.555 19.281 1 98.69 130 GLN B C 1
ATOM 2278 O O . GLN B 1 130 ? 0.61 8.969 18.266 1 98.69 130 GLN B O 1
ATOM 2283 N N . ALA B 1 131 ? 0.532 10.789 19.594 1 98.31 131 ALA B N 1
ATOM 2284 C CA . ALA B 1 131 ? 1.57 11.508 18.859 1 98.31 131 ALA B CA 1
ATOM 2285 C C . ALA B 1 131 ? 2.467 12.297 19.812 1 98.31 131 ALA B C 1
ATOM 2287 O O . ALA B 1 131 ? 2.01 13.234 20.469 1 98.31 1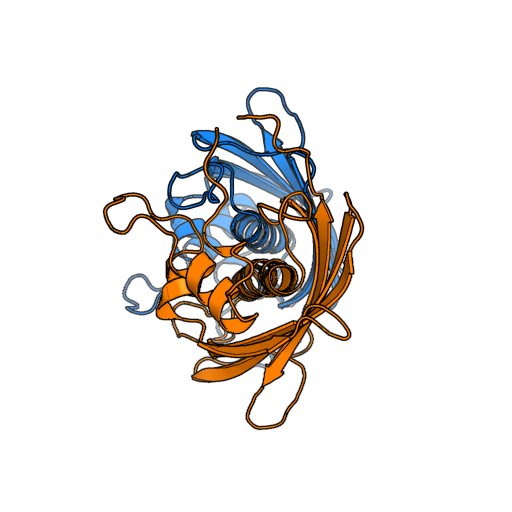31 ALA B O 1
ATOM 2288 N N . GLY B 1 132 ? 3.65 11.836 19.922 1 97.25 132 GLY B N 1
ATOM 2289 C CA . GLY B 1 132 ? 4.672 12.656 20.547 1 97.25 132 GLY B CA 1
ATOM 2290 C C . GLY B 1 132 ? 5.465 13.492 19.562 1 97.25 132 GLY B C 1
ATOM 2291 O O . GLY B 1 132 ? 4.996 13.766 18.469 1 97.25 132 GLY B O 1
ATOM 2292 N N . ARG B 1 133 ? 6.609 13.93 19.953 1 95.38 133 ARG B N 1
ATOM 2293 C CA . ARG B 1 133 ? 7.414 14.797 19.094 1 95.38 133 ARG B CA 1
ATOM 2294 C C . ARG B 1 133 ? 8.023 14.023 17.938 1 95.38 133 ARG B C 1
ATOM 2296 O O . ARG B 1 133 ? 8.242 14.578 16.859 1 95.38 133 ARG B O 1
ATOM 2303 N N . THR B 1 134 ? 8.203 12.695 18.188 1 96.81 134 THR B N 1
ATOM 2304 C CA . THR B 1 134 ? 9.008 11.984 17.188 1 96.81 134 THR B CA 1
ATOM 2305 C C . THR B 1 134 ? 8.242 10.781 16.641 1 96.81 134 THR B C 1
ATOM 2307 O O . THR B 1 134 ? 8.516 10.328 15.531 1 96.81 134 THR B O 1
ATOM 2310 N N . LEU B 1 135 ? 7.34 10.234 17.484 1 98.31 135 LEU B N 1
ATOM 2311 C CA . LEU B 1 135 ? 6.617 9.047 17.062 1 98.31 135 LEU B CA 1
ATOM 2312 C C . LEU B 1 135 ? 5.109 9.266 17.156 1 98.31 135 LEU B C 1
ATOM 2314 O O . LEU B 1 135 ? 4.629 9.922 18.078 1 98.31 135 LEU B O 1
ATOM 2318 N N . ALA B 1 136 ? 4.43 8.734 16.219 1 98.88 136 ALA B N 1
ATOM 2319 C CA . ALA B 1 136 ? 2.973 8.711 16.266 1 98.88 136 ALA B CA 1
ATOM 2320 C C . ALA B 1 136 ? 2.43 7.336 15.898 1 98.88 136 ALA B C 1
ATOM 2322 O O . ALA B 1 136 ? 2.957 6.676 15 1 98.88 136 ALA B O 1
ATOM 2323 N N . THR B 1 137 ? 1.441 6.883 16.625 1 98.94 137 THR B N 1
ATOM 2324 C CA . THR B 1 137 ? 0.65 5.703 16.297 1 98.94 137 THR B CA 1
ATOM 2325 C C . THR B 1 137 ? -0.753 6.102 15.852 1 98.94 137 THR B C 1
ATOM 2327 O O . THR B 1 137 ? -1.459 6.816 16.562 1 98.94 137 THR B O 1
ATOM 2330 N N . ILE B 1 138 ? -1.133 5.703 14.703 1 98.94 138 ILE B N 1
ATOM 2331 C CA . ILE B 1 138 ? -2.436 6.031 14.133 1 98.94 138 ILE B CA 1
ATOM 2332 C C . ILE B 1 138 ? -3.162 4.746 13.734 1 98.94 138 ILE B C 1
ATOM 2334 O O . ILE B 1 138 ? -2.549 3.816 13.203 1 98.94 138 ILE B O 1
ATOM 2338 N N . LYS B 1 139 ? -4.422 4.719 13.953 1 98.94 139 LYS B N 1
ATOM 2339 C CA . LYS B 1 139 ? -5.246 3.588 13.547 1 98.94 139 LYS B CA 1
ATOM 2340 C C . LYS B 1 139 ? -6.211 3.988 12.43 1 98.94 139 LYS B C 1
ATOM 2342 O O . LYS B 1 139 ? -6.605 5.148 12.328 1 98.94 139 LYS B O 1
ATOM 2347 N N . GLY B 1 140 ? -6.531 3.076 11.578 1 98.94 140 GLY B N 1
ATOM 2348 C CA . GLY B 1 140 ? -7.477 3.275 10.484 1 98.94 140 GLY B CA 1
ATOM 2349 C C . GLY B 1 140 ? -8.453 2.129 10.328 1 98.94 140 GLY B C 1
ATOM 2350 O O . GLY B 1 140 ? -8.109 0.973 10.586 1 98.94 140 GLY B O 1
ATOM 2351 N N . ILE B 1 141 ? -9.633 2.479 9.891 1 99 141 ILE B N 1
ATOM 2352 C CA . ILE B 1 141 ? -10.672 1.516 9.562 1 99 141 ILE B CA 1
ATOM 2353 C C . ILE B 1 141 ? -11.305 1.876 8.211 1 99 141 ILE B C 1
ATOM 2355 O O . ILE B 1 141 ? -11.602 3.043 7.953 1 99 141 ILE B O 1
ATOM 2359 N N . ILE B 1 142 ? -11.414 0.92 7.348 1 99 142 ILE B N 1
ATOM 2360 C CA . ILE B 1 142 ? -12.219 1.05 6.141 1 99 142 ILE B CA 1
ATOM 2361 C C . ILE B 1 142 ? -13.461 0.167 6.25 1 99 142 ILE B C 1
ATOM 2363 O O . ILE B 1 142 ? -13.352 -1.05 6.414 1 99 142 ILE B O 1
ATOM 2367 N N . SER B 1 143 ? -14.602 0.769 6.172 1 98.94 143 SER B N 1
ATOM 2368 C CA . SER B 1 143 ? -15.867 0.053 6.246 1 98.94 143 SER B CA 1
ATOM 2369 C C . SER B 1 143 ? -16.781 0.416 5.078 1 98.94 143 SER B C 1
ATOM 2371 O O . SER B 1 143 ? -16.609 1.465 4.453 1 98.94 143 SER B O 1
ATOM 2373 N N . ARG B 1 144 ? -17.688 -0.482 4.77 1 98.88 144 ARG B N 1
ATOM 2374 C CA . ARG B 1 144 ? -18.703 -0.187 3.766 1 98.88 144 ARG B CA 1
ATOM 2375 C C . ARG B 1 144 ? -19.734 0.814 4.297 1 98.88 144 ARG B C 1
ATOM 2377 O O . ARG B 1 144 ? -20.219 0.676 5.422 1 98.88 144 ARG B O 1
ATOM 2384 N N . LYS B 1 145 ? -20.078 1.719 3.492 1 98.81 145 LYS B N 1
ATOM 2385 C CA . LYS B 1 145 ? -21.016 2.748 3.924 1 98.81 145 LYS B CA 1
ATOM 2386 C C . LYS B 1 145 ? -22.406 2.17 4.121 1 98.81 145 LYS B C 1
ATOM 2388 O O . LYS B 1 145 ? -23.125 2.57 5.039 1 98.81 145 LYS B O 1
ATOM 2393 N N . ASP B 1 146 ? -22.766 1.197 3.291 1 98.38 146 ASP B N 1
ATOM 2394 C CA . ASP B 1 146 ? -24.141 0.735 3.223 1 98.38 146 ASP B CA 1
ATOM 2395 C C . ASP B 1 146 ? -24.5 -0.104 4.445 1 98.38 146 ASP B C 1
ATOM 2397 O O . ASP B 1 146 ? -25.609 0.007 4.977 1 98.38 146 ASP B O 1
ATOM 2401 N N . ASP B 1 147 ? -23.562 -0.893 5.012 1 98.31 147 ASP B N 1
ATOM 2402 C CA . ASP B 1 147 ? -23.969 -1.782 6.098 1 98.31 147 ASP B CA 1
ATOM 2403 C C . ASP B 1 147 ? -23.016 -1.659 7.281 1 98.31 147 ASP B C 1
ATOM 2405 O O . ASP B 1 147 ? -23.172 -2.34 8.297 1 98.31 147 ASP B O 1
ATOM 2409 N N . GLY B 1 148 ? -22 -0.879 7.125 1 98.62 148 GLY B N 1
ATOM 2410 C CA . GLY B 1 148 ? -21.094 -0.591 8.227 1 98.62 148 GLY B CA 1
ATOM 2411 C C . GLY B 1 148 ? -20.078 -1.702 8.477 1 98.62 148 GLY B C 1
ATOM 2412 O O . GLY B 1 148 ? -19.25 -1.598 9.375 1 98.62 148 GLY B O 1
ATOM 2413 N N . ARG B 1 149 ? -20.078 -2.764 7.652 1 98.69 149 ARG B N 1
ATOM 2414 C CA . ARG B 1 149 ? -19.141 -3.869 7.867 1 98.69 149 ARG B CA 1
ATOM 2415 C C . ARG B 1 149 ? -17.719 -3.451 7.547 1 98.69 149 ARG B C 1
ATOM 2417 O O . ARG B 1 149 ? -17.453 -2.801 6.531 1 98.69 149 ARG B O 1
ATOM 2424 N N . ILE B 1 150 ? -16.812 -3.832 8.469 1 98.94 150 ILE B N 1
ATOM 2425 C CA . ILE B 1 150 ? -15.406 -3.482 8.336 1 98.94 150 ILE B CA 1
ATOM 2426 C C . ILE B 1 150 ? -14.742 -4.379 7.293 1 98.94 150 ILE B C 1
ATOM 2428 O O . ILE B 1 150 ? -14.852 -5.605 7.363 1 98.94 150 ILE B O 1
ATOM 2432 N N . CYS B 1 151 ? -14.086 -3.738 6.324 1 98.94 151 CYS B N 1
ATOM 2433 C CA . CYS B 1 151 ? -13.352 -4.469 5.293 1 98.94 151 CYS B CA 1
ATOM 2434 C C . CYS B 1 151 ? -11.875 -4.594 5.66 1 98.94 151 CYS B C 1
ATOM 2436 O O . CYS B 1 151 ? -11.297 -5.672 5.543 1 98.94 151 CYS B O 1
ATOM 2438 N N . TYR B 1 152 ? -11.25 -3.525 6.125 1 98.94 152 TYR B N 1
ATOM 2439 C CA . TYR B 1 152 ? -9.82 -3.482 6.434 1 98.94 152 TYR B CA 1
ATOM 2440 C C . TYR B 1 152 ? -9.562 -2.668 7.691 1 98.94 152 TYR B C 1
ATOM 2442 O O . TYR B 1 152 ? -10.289 -1.714 7.984 1 98.94 152 TYR B O 1
ATOM 2450 N N . THR B 1 153 ? -8.516 -3.012 8.461 1 99 153 THR B N 1
ATOM 2451 C CA . THR B 1 153 ? -7.988 -2.201 9.555 1 99 153 THR B CA 1
ATOM 2452 C C . THR B 1 153 ? -6.484 -1.999 9.398 1 99 153 THR B C 1
ATOM 2454 O O . THR B 1 153 ? -5.812 -2.785 8.727 1 99 153 THR B O 1
ATOM 2457 N N . ALA B 1 154 ? -5.988 -0.952 10.031 1 98.94 154 ALA B N 1
ATOM 2458 C CA . ALA B 1 154 ? -4.555 -0.689 9.922 1 98.94 154 ALA B CA 1
ATOM 2459 C C . ALA B 1 154 ? -4.023 -0.024 11.188 1 98.94 154 ALA B C 1
ATOM 2461 O O . ALA B 1 154 ? -4.77 0.646 11.906 1 98.94 154 ALA B O 1
ATOM 2462 N N . GLU B 1 155 ? -2.857 -0.255 11.484 1 99 155 GLU B N 1
ATOM 2463 C CA . GLU B 1 155 ? -2.025 0.533 12.391 1 99 155 GLU B CA 1
ATOM 2464 C C . GLU B 1 155 ? -0.805 1.097 11.672 1 99 155 GLU B C 1
ATOM 2466 O O . GLU B 1 155 ? -0.109 0.371 10.961 1 99 155 GLU B O 1
ATOM 2471 N N . HIS B 1 156 ? -0.622 2.338 11.781 1 99 156 HIS B N 1
ATOM 2472 C CA . HIS B 1 156 ? 0.418 3.084 11.086 1 99 156 HIS B CA 1
ATOM 2473 C C . HIS B 1 156 ? 1.328 3.814 12.062 1 99 156 HIS B C 1
ATOM 2475 O O . HIS B 1 156 ? 0.873 4.684 12.812 1 99 156 HIS B O 1
ATOM 2481 N N . LEU B 1 157 ? 2.6 3.43 12.117 1 98.94 157 LEU B N 1
ATOM 2482 C CA . LEU B 1 157 ? 3.613 4.105 12.922 1 98.94 157 LEU B CA 1
ATOM 2483 C C . LEU B 1 157 ? 4.414 5.09 12.07 1 98.94 157 LEU B C 1
ATOM 2485 O O . LEU B 1 157 ? 4.973 4.711 11.039 1 98.94 157 LEU B O 1
ATOM 2489 N N . LYS B 1 158 ? 4.473 6.301 12.57 1 98.75 158 LYS B N 1
ATOM 2490 C CA . LYS B 1 158 ? 5.18 7.344 11.836 1 98.75 158 LYS B CA 1
ATOM 2491 C C . LYS B 1 158 ? 6.305 7.945 12.664 1 98.75 158 LYS B C 1
ATOM 2493 O O . LYS B 1 158 ? 6.242 7.938 13.898 1 98.75 158 LYS B O 1
ATOM 2498 N N . PHE B 1 159 ? 7.293 8.367 11.953 1 98.31 159 PHE B N 1
ATOM 2499 C CA . PHE B 1 159 ? 8.461 9.008 12.539 1 98.31 159 PHE B CA 1
ATOM 2500 C C . PHE B 1 159 ? 8.609 10.438 12.031 1 98.31 159 PHE B C 1
ATOM 2502 O O . PHE B 1 159 ? 8.539 10.68 10.828 1 98.31 159 PHE B O 1
ATOM 2509 N N . ASN B 1 160 ? 8.75 11.312 12.961 1 95.94 160 ASN B N 1
ATOM 2510 C CA . ASN B 1 160 ? 8.93 12.734 12.672 1 95.94 160 ASN B CA 1
ATOM 2511 C C . ASN B 1 160 ? 10.398 13.141 12.789 1 95.94 160 ASN B C 1
ATOM 2513 O O . ASN B 1 160 ? 11.016 12.977 13.836 1 95.94 160 ASN B O 1
ATOM 2517 N N . PHE B 1 161 ? 11.055 13.484 11.68 1 87.56 161 PHE B N 1
ATOM 2518 C CA . PHE B 1 161 ? 12.43 13.945 11.789 1 87.56 161 PHE B CA 1
ATOM 2519 C C . PHE B 1 161 ? 12.492 15.469 11.805 1 87.56 161 PHE B C 1
ATOM 2521 O O . PHE B 1 161 ? 11.609 16.141 11.258 1 87.56 161 PHE B O 1
ATOM 2528 N N . PRO B 1 162 ? 13.484 15.93 12.633 1 71.56 162 PRO B N 1
ATOM 2529 C CA . PRO B 1 162 ? 13.633 17.391 12.664 1 71.56 162 PRO B CA 1
ATOM 2530 C C . PRO B 1 162 ? 13.961 17.969 11.289 1 71.56 162 PRO B C 1
ATOM 2532 O O . PRO B 1 162 ? 14.625 17.312 10.477 1 71.56 162 PRO B O 1
ATOM 2535 N N . VAL B 1 163 ? 13.039 18.594 10.594 1 59.47 163 VAL B N 1
ATOM 2536 C CA . VAL B 1 163 ? 13.383 19.234 9.336 1 59.47 163 VAL B CA 1
ATOM 2537 C C . VAL B 1 163 ? 14.516 20.234 9.57 1 59.47 163 VAL B C 1
ATOM 2539 O O . VAL B 1 163 ? 14.375 21.172 10.359 1 59.47 163 VAL B O 1
ATOM 2542 N N . SER B 1 164 ? 15.719 19.641 9.695 1 49.59 164 SER B N 1
ATOM 2543 C CA . SER B 1 164 ? 16.75 20.688 9.711 1 49.59 164 SER B CA 1
ATOM 2544 C C . SER B 1 164 ? 16.359 21.859 8.812 1 49.59 164 SER B C 1
ATOM 2546 O O . SER B 1 164 ? 15.602 21.688 7.859 1 49.59 164 SER B O 1
ATOM 2548 N N . ARG B 1 165 ? 16.453 23.141 9.344 1 40.88 165 ARG B N 1
ATOM 2549 C CA . ARG B 1 165 ? 16.375 24.281 8.43 1 40.88 165 ARG B CA 1
ATOM 2550 C C . ARG B 1 165 ? 16.875 23.891 7.039 1 40.88 165 ARG B C 1
ATOM 2552 O O . ARG B 1 165 ? 18.062 23.672 6.836 1 40.88 165 ARG B O 1
ATOM 2559 N N . LEU B 1 166 ? 15.938 22.984 6.297 1 29.7 166 LEU B N 1
ATOM 2560 C CA . LEU B 1 166 ? 16.391 22.844 4.922 1 29.7 166 LEU B CA 1
ATOM 2561 C C . LEU B 1 166 ? 16.859 24.188 4.371 1 29.7 166 LEU B C 1
ATOM 2563 O O . LEU B 1 166 ? 16.25 25.234 4.641 1 29.7 166 LEU B O 1
#

Organism: Tuber melanosporum (strain Mel28) (NCBI:txid656061)

pLDDT: mean 94.1, std 11.3, range [29.39, 99.0]

Foldseek 3Di:
DPDQQPLQDPVDALVRSLVSVLPPWDPPDPDGDPCNCVSPPFWAWDDFAPPPWQKTKIKGAAAQVQDDPVQFRDPVSVQVVCVVRQLSSCSNNDHVLACRPSAAWDDKDKDFDATHGHGFMKMKMKTWPDGDNFKTKMKIWIATPPPRHTGMIMIIMGTDDDPPVD/DPDQQPLQDPVDALVRSLVSVLPPWDPPDPDGDPCNCVSPPFWAWDDFAPPPWQKTKIKGAAAQVQDDPVQFRDPVSVQVVCVVRQLSSCSNNDHVLACRPSAAWDDKDKDFDATHGHGFMKMKMKTWPDGDNFKTKMKIWIATPPPRHTGMIMIIMGTDDDPPVD

Sequence (332 aa):
MTSQPPWLSNTLTPEEKIHCFFNNIDPSSQIKIYDANLRQHELTLVSAASEPAGTSTFEYTVAASHTNLMGNLHGGCAALIFDVCTTTALLPVAREGFWDYLGVSRNLNISYLRPAPVGTVLVIHSEVVQAGRTLATIKGIISRKDDGRICYTAEHLKFNFPVSRLMTSQPPWLSNTLTPEEKIHCFFNNIDPSSQIKIYDANLRQHELTLVSAASEPAGTSTFEYTVAASHTNLMGNLHGGCAALIFDVCTTTALLPVAREGFWDYLGVSRNLNISYLRPAPVGTVLVIHSEVVQAGRTLATIKGIISRKDDGRICYTAEHLKFNFP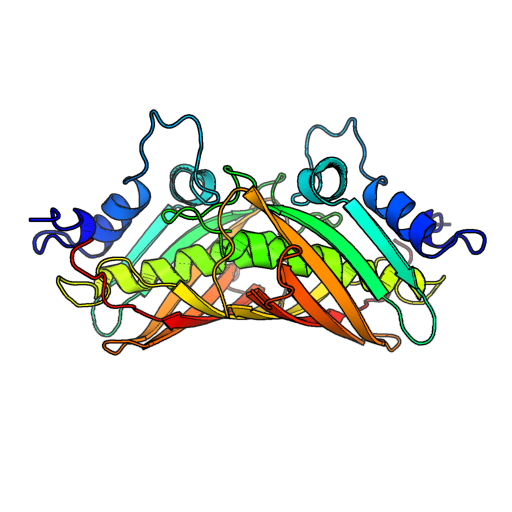VSRL

InterPro domains:
  IPR006683 Thioesterase domain [PF03061] (70-151)
  IPR029069 HotDog domain superfamily [SSF54637] (50-157)
  IPR039298 Acyl-coenzyme A thioesterase 13 [PTHR21660] (43-160)

Solvent-accessible surface area (backbone atoms only — not comparable to full-atom values): 17024 Å² total; per-residue (Å²): 126,78,75,73,59,78,43,45,49,85,85,50,52,36,54,51,18,47,53,43,53,52,60,70,58,69,82,80,47,85,67,46,44,52,58,46,61,49,50,67,70,48,51,40,83,72,49,46,30,45,72,96,38,16,23,28,30,30,36,38,58,33,45,68,52,39,9,36,97,86,42,22,55,20,69,30,51,53,43,29,51,47,51,53,45,38,50,52,6,46,42,34,62,30,29,86,92,34,53,72,78,59,46,46,66,40,31,44,37,37,39,46,72,41,84,47,45,54,66,42,47,30,35,37,41,15,37,41,77,41,70,61,79,42,46,31,41,24,35,35,38,35,22,34,63,89,78,58,52,64,21,36,40,35,42,37,34,33,36,41,69,82,74,60,90,110,128,80,73,74,59,79,43,44,48,86,83,51,50,35,55,51,20,48,53,44,54,52,59,69,57,70,83,81,48,85,67,46,43,52,58,47,61,47,50,67,71,48,50,40,82,75,49,47,30,43,71,96,38,16,24,28,30,32,37,37,59,34,44,68,53,39,9,38,97,86,42,22,55,19,70,30,51,53,41,31,51,47,51,53,46,36,48,51,6,46,43,33,62,30,30,86,94,33,54,72,78,60,46,44,68,40,30,43,37,37,39,47,73,42,85,46,46,54,68,42,47,31,34,38,42,15,37,40,76,44,72,63,81,44,45,31,40,24,33,33,38,34,21,35,62,90,78,59,51,64,22,35,38,35,43,38,33,32,36,41,68,82,73,59,90,113

Radius of gyration: 20.02 Å; Cα contacts (8 Å, |Δi|>4): 762; chains: 2; bounding box: 49×60×47 Å

Nearest PDB structures (foldseek):
  2h4u-assembly1_A  TM=9.638E-01  e=8.595E-13  Homo sapiens
  2h4u-assembly1_D  TM=9.706E-01  e=1.889E-12  Homo sapiens
  3f5o-assembly1_B  TM=9.399E-01  e=1.395E-12  Homo sapiens
  4ord-assembly1_A  TM=8.936E-01  e=4.979E-12  Danio rerio
  2cy9-assembly1_A  TM=8.862E-01  e=1.775E-10  Mus musculus